Protein 3SUZ (pdb70)

B-factor: mean 81.97, std 32.17, range [20.49, 150.37]

Organism: Rattus norvegicus (NCBI:txid10116)

CATH classification: 2.30.29.30 (+1 more: 2.30.42.10)

InterPro domains:
  IPR001478 PDZ domain [PF00595] (570-652)
  IPR001478 PDZ domain [PF00595] (663-732)
  IPR001478 PDZ domain [PS50106] (569-654)
  IPR001478 PDZ domain [PS50106] (660-736)
  IPR001478 PDZ domain [SM00228] (578-656)
  IPR001478 PDZ domain [SM00228] (670-736)
  IPR006020 PTB/PI domain [PF00640] (373-530)
  IPR006020 PTB/PI domain [PS01179] (369-556)
  IPR006020 PTB/PI domain [SM00462] (368-534)
  IPR011993 PH-like domain superfamily [G3DSA:2.30.29.30] (363-531)
  IPR036034 PDZ superfamily [G3DSA:2.30.42.10] (563-655)
  IPR036034 PDZ superfamily [G3DSA:2.30.42.10] (656-744)
  IPR036034 PDZ superfamily [SSF50156] (544-667)
  IPR036034 PDZ superfamily [SSF50156] (659-741)
  IPR051230 Amyloid-beta A4 Precursor Protein-Binding [PTHR12345] (54-750)

Solvent-accessible surface area: 16212 Å² total; per-residue (Å²): 83,55,142,66,8,110,119,14,46,102,42,81,7,42,38,16,15,40,10,71,29,91,0,58,108,83,24,61,156,104,60,14,117,121,11,0,79,119,5,4,26,131,6,86,160,102,21,119,59,39,112,123,76,63,174,72,72,115,165,62,87,88,108,39,46,43,105,2,26,2,42,0,3,14,127,80,2,50,2,22,40,36,133,89,98,120,66,64,24,67,36,14,9,122,24,20,47,19,33,21,51,66,67,75,2,0,0,7,0,3,34,43,73,14,3,98,60,148,131,77,93,82,18,40,3,25,0,14,0,0,52,10,178,61,2,99,80,0,13,92,20,0,29,88,0,65,33,12,19,12,102,28,72,6,173,68,79,68,57,89,76,140,107,16,53,64,155,91,32,49,66,88,41,77,91,90,9,9,127,36,2,30,88,10,6,124,35,30,92,88,21,42,92,92,12,119,11,78,19,124,150,47,66,21,31,7,31,37,90,22,88,37,112,174,116,56,43,3,4,45,16,33,55,35,59,64,8,4,16,50,130,58,34,135,53,52,114,16,1,12,25,11,2,8,50,3,68,20,2,47,50,67,77,58,90,59,6,67,34,42,32,32,50,13,79,69,83,44,66,4,80,10,5,3,33,18,91,45,118,96,160,202,103,82,125,110,89

Nearest PDB structures (foldseek):
  3suz-assembly1_A  TM=1.003E+00  e=5.962E-57  Rattus norvegicus
  1x11-assembly1_A  TM=8.862E-01  e=1.376E-18  Homo sapiens
  1aqc-assembly2_A  TM=9.049E-01  e=1.197E-17  Homo sapiens
  4dbb-assembly1_A  TM=7.667E-01  e=5.231E-19  Rattus norvegicus
  5njj-assembly3_C  TM=7.575E-01  e=2.959E-08  Homo sapiens

Foldseek 3Di:
DQVAQAVWDWDKWKWLDKDKDFAALDDDLVVVVVVQVVGVVVSVVVLVVVVVVQVPPPDDRDHNIAIWIFIGHLFWTWTARVVVRHTDDIGGLLQFPDWDADQQKIKTKGWQAAAFDDVPRGTMIMMTIIGHPPNVVVRVVSVVSLVSNVVVVCVVVVHDCVVQPSVVVNVVSVVVRSVRSVCSHNVCPQAFDKDKWFDAAQDAAFDFAFQLVPDQRFTFAADGDPTRHCPPPPDDGGWGWADKQRHGRRDDDCCPVVVVSVVCRHPRIIMTTTRDPDDPCVPDGGD

Sequence (287 aa):
GSEDLIDGIIFAANYLGSTQLLSERNPSKNIRMMQAQEAVSRVKRMQKAAKIKKKANSEGDAQTLTEVDLFISTQRIKVLNADTQETMMDHALRTISYIADIGNIVVLMARRRMPRSAGKKQYKMICHVFESEDAQLIAQSIGQAFSVAYQEFLRANGINPEDLSQKEYS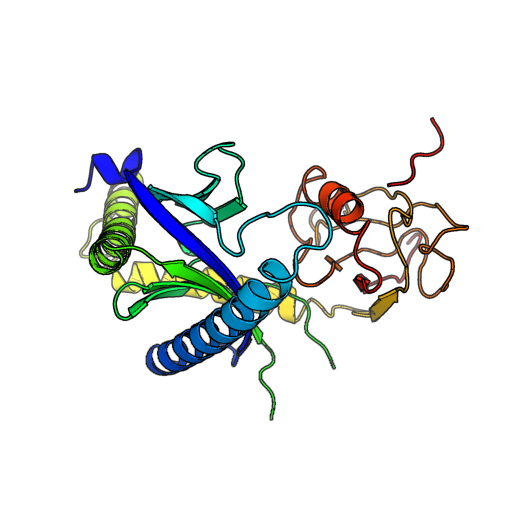DIINTQEMYNDDLIHFSNSENCKELQLEKHKGEILGVVVVESSILPTVILANMMNGGPAARSGKLSIGDQIMSINGTSLVGLPLATCQGIIKGLKNQTQVKLNIVSCPPVTETPLYI

GO terms:
  GO:0016079 synaptic vesicle exocytosis (P, TAS)
  GO:0005515 protein binding (F, IPI)
  GO:0001540 amyloid-beta binding (F, IPI)
  GO:0005829 cytosol (C, TAS)
  GO:0098793 presynapse (C, IDA)

Structure (mmCIF, N/CA/C/O backbone):
data_3SUZ
#
_entry.id   3SUZ
#
_cell.length_a   111.662
_cell.length_b   111.662
_cell.length_c   84.586
_cell.angle_alpha   90.00
_cell.angle_beta   90.00
_cell.angle_gamma   120.00
#
_symmetry.space_group_name_H-M   'P 32 2 1'
#
loop_
_entity.id
_entity.type
_entity.pdbx_description
1 polymer 'Amyloid beta A4 precursor protein-binding family A member 2'
2 water water
#
loop_
_atom_site.group_PDB
_atom_site.id
_atom_site.type_symbol
_atom_site.label_atom_id
_atom_site.label_alt_id
_atom_site.label_comp_id
_atom_site.label_asym_id
_atom_site.label_entity_id
_atom_site.label_seq_id
_atom_site.pdbx_PDB_ins_code
_atom_site.Cartn_x
_atom_site.Cartn_y
_atom_site.Cartn_z
_atom_site.occupancy
_atom_site.B_iso_or_equiv
_atom_site.auth_seq_id
_atom_site.auth_comp_id
_atom_site.auth_asym_id
_atom_site.auth_atom_id
_atom_site.pdbx_PDB_model_num
ATOM 1 N N . GLY A 1 1 ? 49.789 -13.800 42.697 1.00 97.27 363 GLY A N 1
ATOM 2 C CA . GLY A 1 1 ? 49.935 -13.726 41.209 1.00 98.08 363 GLY A CA 1
ATOM 3 C C . GLY A 1 1 ? 50.505 -12.398 40.735 1.00 97.72 363 GLY A C 1
ATOM 4 O O . GLY A 1 1 ? 49.789 -11.561 40.172 1.00 97.60 363 GLY A O 1
ATOM 5 N N . SER A 1 2 ? 51.802 -12.209 40.964 1.00 95.88 364 SER A N 1
ATOM 6 C CA . SER A 1 2 ? 52.489 -10.987 40.574 1.00 93.58 364 SER A CA 1
ATOM 7 C C . SER A 1 2 ? 53.961 -11.125 40.933 1.00 92.38 364 SER A C 1
ATOM 8 O O . SER A 1 2 ? 54.831 -11.121 40.062 1.00 94.05 364 SER A O 1
ATOM 11 N N . GLU A 1 3 ? 54.235 -11.241 42.225 1.00 89.86 365 GLU A N 1
ATOM 12 C CA . GLU A 1 3 ? 55.599 -11.406 42.698 1.00 87.47 365 GLU A CA 1
ATOM 13 C C . GLU A 1 3 ? 56.168 -12.673 42.047 1.00 85.28 365 GLU A C 1
ATOM 14 O O . GLU A 1 3 ? 57.339 -12.726 41.650 1.00 84.71 365 GLU A O 1
ATOM 20 N N . ASP A 1 4 ? 55.308 -13.682 41.921 1.00 81.86 366 ASP A N 1
ATOM 21 C CA . ASP A 1 4 ? 55.670 -14.966 41.331 1.00 78.33 366 ASP A CA 1
ATOM 22 C C . ASP A 1 4 ? 55.956 -14.928 39.831 1.00 74.95 366 ASP A C 1
ATOM 23 O O . ASP A 1 4 ? 56.872 -15.608 39.366 1.00 74.06 366 ASP A O 1
ATOM 28 N N . LEU A 1 5 ? 55.171 -14.158 39.075 1.00 70.84 367 LEU A N 1
ATOM 29 C CA . LEU A 1 5 ? 55.363 -14.067 37.628 1.00 67.05 367 LEU A CA 1
ATOM 30 C C . LEU A 1 5 ? 56.676 -13.420 37.236 1.00 64.85 367 LEU A C 1
ATOM 31 O O . LEU A 1 5 ? 57.058 -13.453 36.072 1.00 64.22 367 LEU A O 1
ATOM 36 N N . ILE A 1 6 ? 57.367 -12.823 38.198 1.00 63.23 368 ILE A N 1
ATOM 37 C CA . ILE A 1 6 ? 58.654 -12.200 37.906 1.00 63.29 368 ILE A CA 1
ATOM 38 C C . ILE A 1 6 ? 59.737 -13.283 37.881 1.00 62.48 368 ILE A C 1
ATOM 39 O O . ILE A 1 6 ? 60.577 -13.313 36.976 1.00 62.43 368 ILE A O 1
ATOM 44 N N . ASP A 1 7 ? 59.713 -14.170 38.873 1.00 61.41 369 ASP A N 1
ATOM 45 C CA . ASP A 1 7 ? 60.671 -15.264 38.933 1.00 60.51 369 ASP A CA 1
ATOM 46 C C . ASP A 1 7 ? 60.219 -16.326 37.940 1.00 58.53 369 ASP A C 1
ATOM 47 O O . ASP A 1 7 ? 61.032 -16.993 37.311 1.00 59.88 369 ASP A O 1
ATOM 52 N N . GLY A 1 8 ? 58.906 -16.480 37.816 1.00 56.78 370 GLY A N 1
ATOM 53 C CA . GLY A 1 8 ? 58.355 -17.455 36.895 1.00 53.43 370 GLY A CA 1
ATOM 54 C C . GLY A 1 8 ? 57.625 -18.607 37.563 1.00 51.14 370 GLY A C 1
ATOM 55 O O . GLY A 1 8 ? 57.789 -18.881 38.754 1.00 51.67 370 GLY A O 1
ATOM 56 N N . ILE A 1 9 ? 56.785 -19.271 36.786 1.00 48.20 371 ILE A N 1
ATOM 57 C CA . ILE A 1 9 ? 56.049 -20.415 37.268 1.00 47.26 371 ILE A CA 1
ATOM 58 C C . ILE A 1 9 ? 56.091 -21.468 36.171 1.00 46.58 371 ILE A C 1
ATOM 59 O O . ILE A 1 9 ? 56.156 -21.151 34.979 1.00 45.93 371 ILE A O 1
ATOM 64 N N . ILE A 1 10 ? 56.060 -22.730 36.574 1.00 46.83 372 ILE A N 1
ATOM 65 C CA . ILE A 1 10 ? 56.142 -23.812 35.616 1.00 46.04 372 ILE A CA 1
ATOM 66 C C . ILE A 1 10 ? 54.923 -24.687 35.657 1.00 45.22 372 ILE A C 1
ATOM 67 O O . ILE A 1 10 ? 54.520 -25.161 36.713 1.00 47.60 372 ILE A O 1
ATOM 72 N N . PHE A 1 11 ? 54.330 -24.880 34.489 1.00 45.97 373 PHE A N 1
ATOM 73 C CA . PHE A 1 11 ? 53.161 -25.733 34.323 1.00 46.42 373 PHE A CA 1
ATOM 74 C C . PHE A 1 11 ? 53.642 -26.901 33.472 1.00 46.25 373 PHE A C 1
ATOM 75 O O . PHE A 1 11 ? 54.478 -26.730 32.577 1.00 45.51 373 PHE A O 1
ATOM 83 N N . ALA A 1 12 ? 53.128 -28.090 33.744 1.00 46.34 374 ALA A N 1
ATOM 84 C CA . ALA A 1 12 ? 53.526 -29.242 32.956 1.00 46.52 374 ALA A CA 1
ATOM 85 C C . ALA A 1 12 ? 52.605 -29.250 31.747 1.00 47.42 374 ALA A C 1
ATOM 86 O O . ALA A 1 12 ? 51.467 -28.771 31.835 1.00 49.04 374 ALA A O 1
ATOM 88 N N . ALA A 1 13 ? 53.090 -29.764 30.620 1.00 45.00 375 ALA A N 1
ATOM 89 C CA . ALA A 1 13 ? 52.261 -29.851 29.420 1.00 46.71 375 ALA A CA 1
ATOM 90 C C . ALA A 1 13 ? 52.937 -30.755 28.403 1.00 48.71 375 ALA A C 1
ATOM 91 O O . ALA A 1 13 ? 54.127 -31.062 28.537 1.00 49.92 375 ALA A O 1
ATOM 93 N N . ASN A 1 14 ? 52.180 -31.174 27.390 1.00 49.10 376 ASN A N 1
ATOM 94 C CA . ASN A 1 14 ? 52.706 -32.025 26.329 1.00 50.01 376 ASN A CA 1
ATOM 95 C C . ASN A 1 14 ? 52.807 -31.249 25.033 1.00 50.27 376 ASN A C 1
ATOM 96 O O . ASN A 1 14 ? 51.801 -30.779 24.503 1.00 53.53 376 ASN A O 1
ATOM 101 N N . TYR A 1 15 ? 54.021 -31.121 24.519 1.00 48.59 377 TYR A N 1
ATOM 102 C CA . TYR A 1 15 ? 54.249 -30.404 23.276 1.00 47.99 377 TYR A CA 1
ATOM 103 C C . TYR A 1 15 ? 53.875 -31.281 22.083 1.00 49.13 377 TYR A C 1
ATOM 104 O O . TYR A 1 15 ? 54.578 -32.239 21.777 1.00 49.53 377 TYR A O 1
ATOM 113 N N . LEU A 1 16 ? 52.775 -30.949 21.407 1.00 49.52 378 LEU A N 1
ATOM 114 C CA . LEU A 1 16 ? 52.321 -31.733 20.260 1.00 49.92 378 LEU A CA 1
ATOM 115 C C . LEU A 1 16 ? 53.018 -31.396 18.954 1.00 51.46 378 LEU A C 1
ATOM 116 O O . LEU A 1 16 ? 53.099 -32.237 18.053 1.00 52.31 378 LEU A O 1
ATOM 121 N N . GLY A 1 17 ? 53.504 -30.165 18.839 1.00 52.36 379 GLY A N 1
ATOM 122 C CA . GLY A 1 17 ? 54.188 -29.765 17.621 1.00 51.48 379 GLY A CA 1
ATOM 123 C C . GLY A 1 17 ? 53.953 -28.315 17.268 1.00 51.98 379 GLY A C 1
ATOM 124 O O . GLY A 1 17 ? 53.196 -27.617 17.936 1.00 52.68 379 GLY A O 1
ATOM 125 N N . SER A 1 18 ? 54.614 -27.864 16.210 1.00 52.32 380 SER A N 1
ATOM 126 C CA . SER A 1 18 ? 54.491 -26.490 15.734 1.00 51.78 380 SER A CA 1
ATOM 127 C C . SER A 1 18 ? 54.228 -26.487 14.241 1.00 51.88 380 SER A C 1
ATOM 128 O O . SER A 1 18 ? 54.476 -27.480 13.558 1.00 53.53 380 SER A O 1
ATOM 131 N N . THR A 1 19 ? 53.728 -25.371 13.733 1.00 51.58 381 THR A N 1
ATOM 132 C CA . THR A 1 19 ? 53.451 -25.269 12.316 1.00 53.47 381 THR A CA 1
ATOM 133 C C . THR A 1 19 ? 53.531 -23.826 11.871 1.00 55.20 381 THR A C 1
ATOM 134 O O . THR A 1 19 ? 53.095 -22.921 12.572 1.00 56.47 381 THR A O 1
ATOM 138 N N . GLN A 1 20 ? 54.113 -23.613 10.704 1.00 56.06 382 GLN A N 1
ATOM 139 C CA . GLN A 1 20 ? 54.209 -22.280 10.164 1.00 55.72 382 GLN A CA 1
ATOM 140 C C . GLN A 1 20 ? 52.898 -22.081 9.424 1.00 56.06 382 GLN A C 1
ATOM 141 O O . GLN A 1 20 ? 52.187 -23.040 9.157 1.00 55.27 382 GLN A O 1
ATOM 147 N N . LEU A 1 21 ? 52.554 -20.838 9.123 1.00 57.58 383 LEU A N 1
ATOM 148 C CA . LEU A 1 21 ? 51.332 -20.560 8.382 1.00 58.45 383 LEU A CA 1
ATOM 149 C C . LEU A 1 21 ? 51.477 -19.222 7.681 1.00 59.39 383 LEU A C 1
ATOM 150 O O . LEU A 1 21 ? 52.249 -18.366 8.115 1.00 60.26 383 LEU A O 1
ATOM 155 N N . LEU A 1 22 ? 50.763 -19.063 6.577 1.00 58.57 384 LEU A N 1
ATOM 156 C CA . LEU A 1 22 ? 50.805 -17.823 5.832 1.00 59.35 384 LEU A CA 1
ATOM 157 C C . LEU A 1 22 ? 49.727 -16.924 6.425 1.00 60.93 384 LEU A C 1
ATOM 158 O O . LEU A 1 22 ? 48.667 -17.407 6.835 1.00 61.90 384 LEU A O 1
ATOM 163 N N . SER A 1 23 ? 49.990 -15.621 6.468 1.00 60.57 385 SER A N 1
ATOM 164 C CA . SER A 1 23 ? 49.032 -14.687 7.042 1.00 58.66 385 SER A CA 1
ATOM 165 C C . SER A 1 23 ? 49.124 -13.276 6.480 1.00 58.83 385 SER A C 1
ATOM 166 O O . SER A 1 23 ? 50.167 -12.844 5.973 1.00 57.30 385 SER A O 1
ATOM 169 N N . GLU A 1 24 ? 48.009 -12.565 6.572 1.00 59.89 386 GLU A N 1
ATOM 170 C CA . GLU A 1 24 ? 47.944 -11.182 6.146 1.00 62.91 386 GLU A CA 1
ATOM 171 C C . GLU A 1 24 ? 48.809 -10.389 7.137 1.00 63.29 386 GLU A C 1
ATOM 172 O O . GLU A 1 24 ? 49.094 -10.870 8.230 1.00 64.14 386 GLU A O 1
ATOM 178 N N . ARG A 1 25 ? 49.225 -9.183 6.760 1.00 63.32 387 ARG A N 1
ATOM 179 C CA . ARG A 1 25 ? 50.099 -8.356 7.597 1.00 61.12 387 ARG A CA 1
ATOM 180 C C . ARG A 1 25 ? 49.706 -8.059 9.039 1.00 61.84 387 ARG A C 1
ATOM 181 O O . ARG A 1 25 ? 50.542 -8.167 9.949 1.00 61.37 387 ARG A O 1
ATOM 189 N N . ASN A 1 26 ? 48.454 -7.677 9.262 1.00 60.58 388 ASN A N 1
ATOM 190 C CA . ASN A 1 26 ? 48.034 -7.324 10.610 1.00 60.15 388 ASN A CA 1
ATOM 191 C C . ASN A 1 26 ? 46.549 -7.610 10.797 1.00 59.61 388 ASN A C 1
ATOM 192 O O . ASN A 1 26 ? 45.759 -6.702 11.012 1.00 60.08 388 ASN A O 1
ATOM 197 N N . PRO A 1 27 ? 46.157 -8.890 10.743 1.00 59.76 389 PRO A N 1
ATOM 198 C CA . PRO A 1 27 ? 44.767 -9.330 10.891 1.00 59.74 389 PRO A CA 1
ATOM 199 C C . PRO A 1 27 ? 44.102 -9.189 12.249 1.00 61.87 389 PRO A C 1
ATOM 200 O O . PRO A 1 27 ? 44.752 -9.014 13.278 1.00 61.97 389 PRO A O 1
ATOM 204 N N . SER A 1 28 ? 42.778 -9.289 12.222 1.00 63.86 390 SER A N 1
ATOM 205 C CA . SER A 1 28 ? 41.942 -9.191 13.403 1.00 64.36 390 SER A CA 1
ATOM 206 C C . SER A 1 28 ? 42.205 -10.349 14.344 1.00 66.80 390 SER A C 1
ATOM 207 O O . SER A 1 28 ? 42.705 -11.395 13.934 1.00 68.40 390 SER A O 1
ATOM 210 N N . LYS A 1 29 ? 41.831 -10.162 15.602 1.00 67.71 391 LYS A N 1
ATOM 211 C CA . LYS A 1 29 ? 42.004 -11.182 16.615 1.00 68.40 391 LYS A CA 1
ATOM 212 C C . LYS A 1 29 ? 41.103 -12.362 16.282 1.00 68.17 391 LYS A C 1
ATOM 213 O O . LYS A 1 29 ? 41.398 -13.500 16.641 1.00 69.60 391 LYS A O 1
ATOM 219 N N . ASN A 1 30 ? 40.008 -12.098 15.583 1.00 67.94 392 ASN A N 1
ATOM 220 C CA . ASN A 1 30 ? 39.099 -13.172 15.211 1.00 67.48 392 ASN A CA 1
ATOM 221 C C . ASN A 1 30 ? 39.755 -14.033 14.131 1.00 66.12 392 ASN A C 1
ATOM 222 O O . ASN A 1 30 ? 39.588 -15.249 14.106 1.00 65.59 392 ASN A O 1
ATOM 227 N N . ILE A 1 31 ? 40.506 -13.396 13.239 1.00 64.50 393 ILE A N 1
ATOM 228 C CA . ILE A 1 31 ? 41.197 -14.128 12.186 1.00 63.45 393 ILE A CA 1
ATOM 229 C C . ILE A 1 31 ? 42.291 -14.966 12.832 1.00 62.35 393 ILE A C 1
ATOM 230 O O . ILE A 1 31 ? 42.533 -16.100 12.423 1.00 62.23 393 ILE A O 1
ATOM 235 N N . ARG A 1 32 ? 42.947 -14.400 13.842 1.00 60.85 394 ARG A N 1
ATOM 236 C CA . ARG A 1 32 ? 43.997 -15.113 14.560 1.00 59.91 394 ARG A CA 1
ATOM 237 C C . ARG A 1 32 ? 43.389 -16.361 15.175 1.00 60.52 394 ARG A C 1
ATOM 238 O O . ARG A 1 32 ? 44.066 -17.359 15.365 1.00 62.22 394 ARG A O 1
ATOM 246 N N . MET A 1 33 ? 42.104 -16.296 15.484 1.00 61.37 395 MET A N 1
ATOM 247 C CA . MET A 1 33 ? 41.414 -17.428 16.071 1.00 64.15 395 MET A CA 1
ATOM 248 C C . MET A 1 33 ? 41.290 -18.554 15.044 1.00 64.41 395 MET A C 1
ATOM 249 O O . MET A 1 33 ? 41.435 -19.730 15.373 1.00 64.81 395 MET A O 1
ATOM 254 N N . MET A 1 34 ? 41.021 -18.184 13.797 1.00 63.48 396 MET A N 1
ATOM 255 C CA . MET A 1 34 ? 40.879 -19.149 12.716 1.00 63.26 396 MET A CA 1
ATOM 256 C C . MET A 1 34 ? 42.209 -19.849 12.504 1.00 60.89 396 MET A C 1
ATOM 257 O O . MET A 1 34 ? 42.292 -21.078 12.438 1.00 58.98 396 MET A O 1
ATOM 262 N N . GLN A 1 35 ? 43.247 -19.031 12.378 1.00 58.58 397 GLN A N 1
ATOM 263 C CA . GLN A 1 35 ? 44.604 -19.496 12.168 1.00 56.07 397 GLN A CA 1
ATOM 264 C C . GLN A 1 35 ? 45.012 -20.530 13.218 1.00 56.70 397 GLN A C 1
ATOM 265 O O . GLN A 1 35 ? 45.602 -21.559 12.890 1.00 58.51 397 GLN A O 1
ATOM 271 N N . ALA A 1 36 ? 44.700 -20.256 14.480 1.00 53.68 398 ALA A N 1
ATOM 272 C CA . ALA A 1 36 ? 45.044 -21.167 15.554 1.00 51.28 398 ALA A CA 1
ATOM 273 C C . ALA A 1 36 ? 44.320 -22.511 15.418 1.00 51.73 398 ALA A C 1
ATOM 274 O O . ALA A 1 36 ? 44.914 -23.567 15.602 1.00 51.72 398 ALA A O 1
ATOM 276 N N . GLN A 1 37 ? 43.037 -22.488 15.089 1.00 52.99 399 GLN A N 1
ATOM 277 C CA . GLN A 1 37 ? 42.316 -23.746 14.956 1.00 53.97 399 GLN A CA 1
ATOM 278 C C . GLN A 1 37 ? 42.770 -24.554 13.741 1.00 54.10 399 GLN A C 1
ATOM 279 O O . GLN A 1 37 ? 42.669 -25.781 13.733 1.00 54.60 399 GLN A O 1
ATOM 285 N N . GLU A 1 38 ? 43.265 -23.879 12.709 1.00 52.65 400 GLU A N 1
ATOM 286 C CA . GLU A 1 38 ? 43.730 -24.603 11.540 1.00 52.27 400 GLU A CA 1
ATOM 287 C C . GLU A 1 38 ? 45.075 -25.210 11.900 1.00 50.26 400 GLU A C 1
ATOM 288 O O . GLU A 1 38 ? 45.386 -26.334 11.504 1.00 50.47 400 GLU A O 1
ATOM 294 N N . ALA A 1 39 ? 45.857 -24.465 12.678 1.00 47.08 401 ALA A N 1
ATOM 295 C CA . ALA A 1 39 ? 47.167 -24.918 13.122 1.00 43.21 401 ALA A CA 1
ATOM 296 C C . ALA A 1 39 ? 47.001 -26.170 13.965 1.00 43.24 401 ALA A C 1
ATOM 297 O O . ALA A 1 39 ? 47.660 -27.172 13.722 1.00 44.88 401 ALA A O 1
ATOM 299 N N . VAL A 1 40 ? 46.107 -26.119 14.946 1.00 41.59 402 VAL A N 1
ATOM 300 C CA . VAL A 1 40 ? 45.857 -27.272 15.804 1.00 40.53 402 VAL A CA 1
ATOM 301 C C . VAL A 1 40 ? 45.338 -28.499 15.030 1.00 41.50 402 VAL A C 1
ATOM 302 O O . VAL A 1 40 ? 45.686 -29.633 15.351 1.00 40.61 402 VAL A O 1
ATOM 306 N N . SER A 1 41 ? 44.526 -28.286 14.004 1.00 41.74 403 SER A N 1
ATOM 307 C CA . SER A 1 41 ? 44.046 -29.417 13.220 1.00 42.25 403 SER A CA 1
ATOM 308 C C . SER A 1 41 ? 45.205 -30.088 12.508 1.00 41.51 403 SER A C 1
ATOM 309 O O . SER A 1 41 ? 45.339 -31.304 12.545 1.00 43.11 403 SER A O 1
ATOM 312 N N . ARG A 1 42 ? 46.049 -29.294 11.862 1.00 40.70 404 ARG A N 1
ATOM 313 C CA . ARG A 1 42 ? 47.174 -29.854 11.127 1.00 40.95 404 ARG A CA 1
ATOM 314 C C . ARG A 1 42 ? 48.082 -30.685 12.027 1.00 41.80 404 ARG A C 1
ATOM 315 O O . ARG A 1 42 ? 48.467 -31.794 11.675 1.00 41.53 404 ARG A O 1
ATOM 323 N N . VAL A 1 43 ? 48.415 -30.145 13.195 1.00 42.32 405 VAL A N 1
ATOM 324 C CA . VAL A 1 43 ? 49.278 -30.838 14.135 1.00 42.08 405 VAL A CA 1
ATOM 325 C C . VAL A 1 43 ? 48.621 -32.108 14.676 1.00 42.27 405 VAL A C 1
ATOM 326 O O . VAL A 1 43 ? 49.254 -33.148 14.728 1.00 43.72 405 VAL A O 1
ATOM 330 N N . LYS A 1 44 ? 47.355 -32.037 15.069 1.00 42.91 406 LYS A N 1
ATOM 331 C CA . LYS A 1 44 ? 46.671 -33.223 15.576 1.00 42.99 406 LYS A CA 1
ATOM 332 C C . LYS A 1 44 ? 46.541 -34.310 14.515 1.00 44.67 406 LYS A C 1
ATOM 333 O O . LYS A 1 44 ? 46.633 -35.502 14.816 1.00 45.32 406 LYS A O 1
ATOM 339 N N . ARG A 1 45 ? 46.318 -33.904 13.271 1.00 44.56 407 ARG A N 1
ATOM 340 C CA . ARG A 1 45 ? 46.188 -34.867 12.195 1.00 44.67 407 ARG A CA 1
ATOM 341 C C . ARG A 1 45 ? 47.563 -35.434 11.880 1.00 45.86 407 ARG A C 1
ATOM 342 O O . ARG A 1 45 ? 47.683 -36.534 11.340 1.0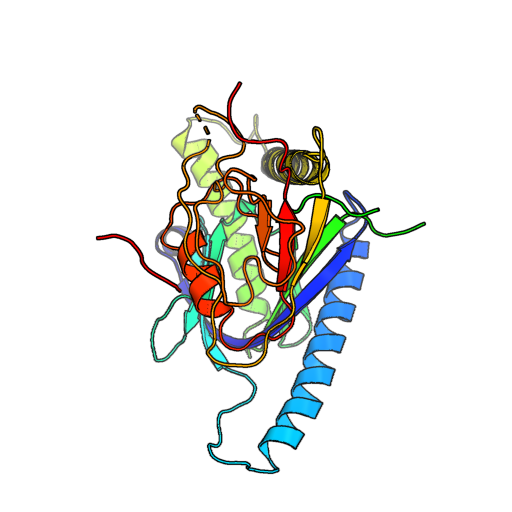0 47.34 407 ARG A O 1
ATOM 350 N N . MET A 1 46 ? 48.614 -34.695 12.217 1.00 45.99 408 MET A N 1
ATOM 351 C CA . MET A 1 46 ? 49.952 -35.202 11.946 1.00 47.03 408 MET A CA 1
ATOM 352 C C . MET A 1 46 ? 50.378 -36.156 13.049 1.00 47.30 408 MET A C 1
ATOM 353 O O . MET A 1 46 ? 50.992 -37.185 12.779 1.00 46.56 408 MET A O 1
ATOM 358 N N . GLN A 1 47 ? 50.039 -35.811 14.289 1.00 47.64 409 GLN A N 1
ATOM 359 C CA . GLN A 1 47 ? 50.346 -36.654 15.432 1.00 48.34 409 GLN A CA 1
ATOM 360 C C . GLN A 1 47 ? 49.692 -38.008 15.195 1.00 50.06 409 GLN A C 1
ATOM 361 O O . GLN A 1 47 ? 50.293 -39.046 15.478 1.00 49.30 409 GLN A O 1
ATOM 367 N N . LYS A 1 48 ? 48.460 -37.991 14.672 1.00 51.11 410 LYS A N 1
ATOM 368 C CA . LYS A 1 48 ? 47.724 -39.227 14.391 1.00 52.17 410 LYS A CA 1
ATOM 369 C C . LYS A 1 48 ? 48.476 -40.130 13.417 1.00 53.88 410 LYS A C 1
ATOM 370 O O . LYS A 1 48 ? 48.480 -41.354 13.568 1.00 55.82 410 LYS A O 1
ATOM 376 N N . ALA A 1 49 ? 49.121 -39.538 12.422 1.00 53.59 411 ALA A N 1
ATOM 377 C CA . ALA A 1 49 ? 49.883 -40.342 11.487 1.00 54.16 411 ALA A CA 1
ATOM 378 C C . ALA A 1 49 ? 51.131 -40.800 12.219 1.00 54.42 411 ALA A C 1
ATOM 379 O O . ALA A 1 49 ? 51.517 -41.955 12.119 1.00 57.24 411 ALA A O 1
ATOM 381 N N . ALA A 1 50 ? 51.751 -39.896 12.970 1.00 53.34 412 ALA A N 1
ATOM 382 C CA . ALA A 1 50 ? 52.965 -40.223 13.705 1.00 53.59 412 ALA A CA 1
ATOM 383 C C . ALA A 1 50 ? 52.770 -41.400 14.669 1.00 54.65 412 ALA A C 1
ATOM 384 O O . ALA A 1 50 ? 53.649 -42.249 14.816 1.00 52.70 412 ALA A O 1
ATOM 386 N N . LYS A 1 51 ? 51.623 -41.452 15.329 1.00 57.76 413 LYS A N 1
ATOM 387 C CA . LYS A 1 51 ? 51.356 -42.548 16.250 1.00 63.28 413 LYS A CA 1
ATOM 388 C C . LYS A 1 51 ? 51.426 -43.846 15.452 1.00 65.34 413 LYS A C 1
ATOM 389 O O . LYS A 1 51 ? 52.051 -44.817 15.882 1.00 66.66 413 LYS A O 1
ATOM 395 N N . ILE A 1 52 ? 50.806 -43.848 14.274 1.00 66.00 414 ILE A N 1
ATOM 396 C CA . ILE A 1 52 ? 50.815 -45.017 13.405 1.00 66.04 414 ILE A CA 1
ATOM 397 C C . ILE A 1 52 ? 52.244 -45.388 13.006 1.00 67.16 414 ILE A C 1
ATOM 398 O O . ILE A 1 52 ? 52.668 -46.521 13.199 1.00 68.07 414 ILE A O 1
ATOM 403 N N . LYS A 1 53 ? 52.990 -44.440 12.450 1.00 69.05 415 LYS A N 1
ATOM 404 C CA . LYS A 1 53 ? 54.364 -44.722 12.054 1.00 72.14 415 LYS A CA 1
ATOM 405 C C . LYS A 1 53 ? 55.125 -45.286 13.245 1.00 75.13 415 LYS A C 1
ATOM 406 O O . LYS A 1 53 ? 56.002 -46.130 13.080 1.00 75.28 415 LYS A O 1
ATOM 408 N N . LYS A 1 54 ? 54.777 -44.814 14.443 1.00 78.64 416 LYS A N 1
ATOM 409 C CA . LYS A 1 54 ? 55.416 -45.257 15.681 1.00 79.96 416 LYS A CA 1
ATOM 410 C C . LYS A 1 54 ? 55.025 -46.689 16.028 1.00 82.42 416 LYS A C 1
ATOM 411 O O . LYS A 1 54 ? 55.883 -47.507 16.362 1.00 81.95 416 LYS A O 1
ATOM 417 N N . LYS A 1 55 ? 53.732 -46.994 15.956 1.00 86.03 417 LYS A N 1
ATOM 418 C CA . LYS A 1 55 ? 53.275 -48.342 16.269 1.00 90.78 417 LYS A CA 1
ATOM 419 C C . LYS A 1 55 ? 54.120 -49.304 15.453 1.00 94.38 417 LYS A C 1
ATOM 420 O O . LYS A 1 55 ? 54.716 -50.226 16.002 1.00 94.90 417 LYS A O 1
ATOM 426 N N . ALA A 1 56 ? 54.169 -49.102 14.141 1.00 99.39 418 ALA A N 1
ATOM 427 C CA . ALA A 1 56 ? 55.029 -49.934 13.315 1.00 103.95 418 ALA A CA 1
ATOM 428 C C . ALA A 1 56 ? 56.360 -49.528 13.928 1.00 107.59 418 ALA A C 1
ATOM 429 O O . ALA A 1 56 ? 56.710 -48.347 13.907 1.00 108.80 418 ALA A O 1
ATOM 431 N N . ASN A 1 57 ? 57.095 -50.471 14.504 1.00 111.07 419 ASN A N 1
ATOM 432 C CA . ASN A 1 57 ? 58.349 -50.099 15.146 1.00 113.94 419 ASN A CA 1
ATOM 433 C C . ASN A 1 57 ? 59.622 -50.411 14.387 1.00 115.55 419 ASN A C 1
ATOM 434 O O . ASN A 1 57 ? 60.153 -51.522 14.469 1.00 115.28 419 ASN A O 1
ATOM 439 N N . SER A 1 58 ? 60.115 -49.414 13.659 1.00 117.02 420 SER A N 1
ATOM 440 C CA . SER A 1 58 ? 61.347 -49.572 12.903 1.00 118.93 420 SER A CA 1
ATOM 441 C C . SER A 1 58 ? 62.405 -50.098 13.875 1.00 119.73 420 SER A C 1
ATOM 442 O O . SER A 1 58 ? 62.671 -51.302 13.940 1.00 119.81 420 SER A O 1
ATOM 445 N N . GLU A 1 59 ? 62.988 -49.188 14.647 1.00 119.97 421 GLU A N 1
ATOM 446 C CA . GLU A 1 59 ? 64.008 -49.547 15.621 1.00 119.29 421 GLU A CA 1
ATOM 447 C C . GLU A 1 59 ? 63.527 -49.128 17.004 1.00 118.21 421 GLU A C 1
ATOM 448 O O . GLU A 1 59 ? 62.857 -49.897 17.694 1.00 118.54 421 GLU A O 1
ATOM 454 N N . GLY A 1 60 ? 63.860 -47.900 17.395 1.00 116.99 422 GLY A N 1
ATOM 455 C CA . GLY A 1 60 ? 63.448 -47.390 18.690 1.00 114.55 422 GLY A CA 1
ATOM 456 C C . GLY A 1 60 ? 61.944 -47.216 18.785 1.00 112.96 422 GLY A C 1
ATOM 457 O O . GLY A 1 60 ? 61.215 -47.528 17.838 1.00 112.89 422 GLY A O 1
ATOM 458 N N . ASP A 1 61 ? 61.478 -46.719 19.928 1.00 111.16 423 ASP A N 1
ATOM 459 C CA . ASP A 1 61 ? 60.050 -46.501 20.151 1.00 108.46 423 ASP A CA 1
ATOM 460 C C . ASP A 1 61 ? 59.814 -45.145 20.817 1.00 106.59 423 ASP A C 1
ATOM 461 O O . ASP A 1 61 ? 59.165 -45.058 21.861 1.00 106.33 423 ASP A O 1
ATOM 466 N N . ALA A 1 62 ? 60.347 -44.090 20.202 1.00 104.29 424 ALA A N 1
ATOM 467 C CA . ALA A 1 62 ? 60.208 -42.731 20.719 1.00 101.38 424 ALA A CA 1
ATOM 468 C C . ALA A 1 62 ? 58.792 -42.217 20.524 1.00 99.08 424 ALA A C 1
ATOM 469 O O . ALA A 1 62 ? 58.219 -42.353 19.444 1.00 98.88 424 ALA A O 1
ATOM 471 N N . GLN A 1 63 ? 58.228 -41.625 21.570 1.00 96.64 425 GLN A N 1
ATOM 472 C CA . GLN A 1 63 ? 56.876 -41.096 21.484 1.00 94.70 425 GLN A CA 1
ATOM 473 C C . GLN A 1 63 ? 56.761 -39.974 20.453 1.00 91.74 425 GLN A C 1
ATOM 474 O O . GLN A 1 63 ? 57.765 -39.426 19.995 1.00 90.90 425 GLN A O 1
ATOM 480 N N . THR A 1 64 ? 55.524 -39.643 20.098 1.00 88.54 426 THR A N 1
ATOM 481 C CA . THR A 1 64 ? 55.239 -38.618 19.100 1.00 84.80 426 THR A CA 1
ATOM 482 C C . THR A 1 64 ? 55.167 -37.196 19.670 1.00 81.99 426 THR A C 1
ATOM 483 O O . THR A 1 64 ? 55.334 -36.210 18.948 1.00 82.01 426 THR A O 1
ATOM 487 N N . LEU A 1 65 ? 54.914 -37.097 20.967 1.00 78.05 427 LEU A N 1
ATOM 488 C CA . LEU A 1 65 ? 54.837 -35.807 21.630 1.00 74.79 427 LEU A CA 1
ATOM 489 C C . LEU A 1 65 ? 55.846 -35.824 22.765 1.00 72.45 427 LEU A C 1
ATOM 490 O O . LEU A 1 65 ? 56.453 -36.856 23.042 1.00 72.75 427 LEU A O 1
ATOM 495 N N . THR A 1 66 ? 56.024 -34.696 23.437 1.00 68.75 428 THR A N 1
ATOM 496 C CA . THR A 1 66 ? 56.990 -34.658 24.518 1.00 65.30 428 THR A CA 1
ATOM 497 C C . THR A 1 66 ? 56.573 -33.824 25.720 1.00 63.08 428 THR A C 1
ATOM 498 O O . THR A 1 66 ? 56.098 -32.699 25.571 1.00 62.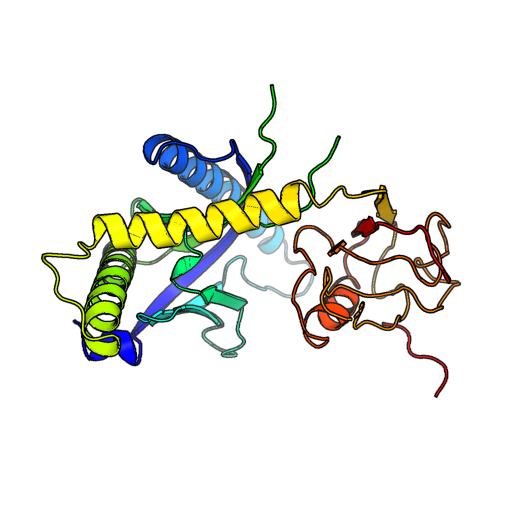60 428 THR A O 1
ATOM 502 N N . GLU A 1 67 ? 56.746 -34.390 26.914 1.00 61.65 429 GLU A N 1
ATOM 503 C CA . GLU A 1 67 ? 56.423 -33.690 28.155 1.00 59.43 429 GLU A CA 1
ATOM 504 C C . GLU A 1 67 ? 57.400 -32.533 28.345 1.00 55.93 429 GLU A C 1
ATOM 505 O O . GLU A 1 67 ? 58.621 -32.696 28.226 1.00 53.06 429 GLU A O 1
ATOM 511 N N . VAL A 1 68 ? 56.858 -31.362 28.649 1.00 51.51 430 VAL A N 1
ATOM 512 C CA . VAL A 1 68 ? 57.697 -30.196 28.800 1.00 48.65 430 VAL A CA 1
ATOM 513 C C . VAL A 1 68 ? 57.350 -29.327 29.984 1.00 48.05 430 VAL A C 1
ATOM 514 O O . VAL A 1 68 ? 56.288 -29.461 30.574 1.00 49.98 430 VAL A O 1
ATOM 518 N N . ASP A 1 69 ? 58.284 -28.447 30.323 1.00 47.84 431 ASP A N 1
ATOM 519 C CA . ASP A 1 69 ? 58.100 -27.469 31.378 1.00 47.49 431 ASP A CA 1
ATOM 520 C C . ASP A 1 69 ? 57.704 -26.211 30.625 1.00 48.26 431 ASP A C 1
ATOM 521 O O . ASP A 1 69 ? 58.431 -25.758 29.730 1.00 47.64 431 ASP A O 1
ATOM 526 N N . LEU A 1 70 ? 56.553 -25.652 30.969 1.00 46.92 432 LEU A N 1
ATOM 527 C CA . LEU A 1 70 ? 56.112 -24.422 30.334 1.00 45.46 432 LEU A CA 1
ATOM 528 C C . LEU A 1 70 ? 56.418 -23.326 31.354 1.00 44.83 432 LEU A C 1
ATOM 529 O O . LEU A 1 70 ? 55.671 -23.162 32.322 1.00 45.75 432 LEU A O 1
ATOM 534 N N . PHE A 1 71 ? 57.536 -22.622 31.161 1.00 42.04 433 PHE A N 1
ATOM 535 C CA . PHE A 1 71 ? 57.951 -21.530 32.049 1.00 43.16 433 PHE A CA 1
ATOM 536 C C . PHE A 1 71 ? 57.238 -20.265 31.590 1.00 44.23 433 PHE A C 1
ATOM 537 O O . PHE A 1 71 ? 57.144 -19.990 30.392 1.00 43.95 433 PHE A O 1
ATOM 545 N N . ILE A 1 72 ? 56.743 -19.493 32.545 1.00 45.16 434 ILE A N 1
ATOM 546 C CA . ILE A 1 72 ? 56.021 -18.267 32.235 1.00 46.48 434 ILE A CA 1
ATOM 547 C C . ILE A 1 72 ? 56.499 -17.173 33.166 1.00 47.00 434 ILE A C 1
ATOM 548 O O . ILE A 1 72 ? 56.528 -17.367 34.375 1.00 50.82 434 ILE A O 1
ATOM 553 N N . SER A 1 73 ? 56.885 -16.032 32.614 1.00 46.62 435 SER A N 1
ATOM 554 C CA . SER A 1 73 ? 57.327 -14.920 33.445 1.00 48.16 435 SER A CA 1
ATOM 555 C C . SER A 1 73 ? 56.993 -13.646 32.710 1.00 50.20 435 SER A C 1
ATOM 556 O O . SER A 1 73 ? 56.654 -13.682 31.529 1.00 53.18 435 SER A O 1
ATOM 559 N N . THR A 1 74 ? 57.081 -12.521 33.409 1.00 51.79 436 THR A N 1
ATOM 560 C CA . THR A 1 74 ? 56.793 -11.225 32.808 1.00 52.40 436 THR A CA 1
ATOM 561 C C . THR A 1 74 ? 57.792 -10.941 31.703 1.00 54.13 436 THR A C 1
ATOM 562 O O . THR A 1 74 ? 57.566 -10.067 30.866 1.00 55.80 436 THR A O 1
ATOM 566 N N . GLN A 1 75 ? 58.894 -11.683 31.702 1.00 55.34 437 GLN A N 1
ATOM 567 C CA . GLN A 1 75 ? 59.939 -11.482 30.713 1.00 58.39 437 GLN A CA 1
ATOM 568 C C . GLN A 1 75 ? 59.869 -12.409 29.494 1.00 58.00 437 GLN A C 1
ATOM 569 O O . GLN A 1 75 ? 60.156 -11.990 28.372 1.00 58.61 437 GLN A O 1
ATOM 575 N N . ARG A 1 76 ? 59.475 -13.659 29.693 1.00 57.51 438 ARG A N 1
ATOM 576 C CA . ARG A 1 76 ? 59.433 -14.584 28.567 1.00 55.62 438 ARG A CA 1
ATOM 577 C C . ARG A 1 76 ? 58.594 -15.810 28.829 1.00 53.89 438 ARG A C 1
ATOM 578 O O . ARG A 1 76 ? 58.034 -15.976 29.908 1.00 54.02 438 ARG A O 1
ATOM 586 N N . ILE A 1 77 ? 58.502 -16.652 27.806 1.00 53.02 439 ILE A N 1
ATOM 587 C CA . ILE A 1 77 ? 57.807 -17.932 27.894 1.00 53.03 439 ILE A CA 1
ATOM 588 C C . ILE A 1 77 ? 58.789 -18.965 27.359 1.00 51.81 439 ILE A C 1
ATOM 589 O O . ILE A 1 77 ? 59.147 -18.931 26.180 1.00 51.15 439 ILE A O 1
ATOM 594 N N . LYS A 1 78 ? 59.247 -19.856 28.235 1.00 50.04 440 LYS A N 1
ATOM 595 C CA . LYS A 1 78 ? 60.198 -20.878 27.835 1.00 50.33 440 LYS A CA 1
ATOM 596 C C . LYS A 1 78 ? 59.631 -22.258 27.938 1.00 49.69 440 LYS A C 1
ATOM 597 O O . LYS A 1 78 ? 59.023 -22.613 28.949 1.00 49.89 440 LYS A O 1
ATOM 603 N N . VAL A 1 79 ? 59.850 -23.041 26.889 1.00 48.11 441 VAL A N 1
ATOM 604 C CA . VAL A 1 79 ? 59.424 -24.430 26.870 1.00 47.21 441 VAL A CA 1
ATOM 605 C C . VAL A 1 79 ? 60.703 -25.251 27.025 1.00 47.06 441 VAL A C 1
ATOM 606 O O . VAL A 1 79 ? 61.614 -25.135 26.213 1.00 46.07 441 VAL A O 1
ATOM 610 N N . LEU A 1 80 ? 60.790 -26.049 28.082 1.00 48.28 442 LEU A N 1
ATOM 611 C CA . LEU A 1 80 ? 61.963 -26.885 28.281 1.00 49.26 442 LEU A CA 1
ATOM 612 C C . LEU A 1 80 ? 61.553 -28.346 28.281 1.00 49.93 442 LEU A C 1
ATOM 613 O O . LEU A 1 80 ? 60.426 -28.688 28.635 1.00 48.52 442 LEU A O 1
ATOM 618 N N . ASN A 1 81 ? 62.477 -29.201 27.859 1.00 51.14 443 ASN A N 1
ATOM 619 C CA . ASN A 1 81 ? 62.246 -30.632 27.850 1.00 51.23 443 ASN A CA 1
ATOM 620 C C . ASN A 1 81 ? 62.160 -31.014 29.322 1.00 52.07 443 ASN A C 1
ATOM 621 O O . ASN A 1 81 ? 63.109 -30.813 30.071 1.00 52.86 443 ASN A O 1
ATOM 626 N N . ALA A 1 82 ? 61.030 -31.553 29.749 1.00 54.63 444 ALA A N 1
ATOM 627 C CA . ALA A 1 82 ? 60.880 -31.904 31.153 1.00 57.71 444 ALA A CA 1
ATOM 628 C C . ALA A 1 82 ? 62.070 -32.680 31.710 1.00 60.88 444 ALA A C 1
ATOM 629 O O . ALA A 1 82 ? 62.635 -32.290 32.734 1.00 63.48 444 ALA A O 1
ATOM 631 N N . ASP A 1 83 ? 62.470 -33.755 31.036 1.00 62.03 445 ASP A N 1
ATOM 632 C CA . ASP A 1 83 ? 63.580 -34.571 31.520 1.00 63.82 445 ASP A CA 1
ATOM 633 C C . ASP A 1 83 ? 65.004 -34.062 31.287 1.00 61.98 445 ASP A C 1
ATOM 634 O O . ASP A 1 83 ? 65.821 -34.091 32.206 1.00 63.17 445 ASP A O 1
ATOM 639 N N . THR A 1 84 ? 65.316 -33.590 30.087 1.00 59.62 446 THR A N 1
ATOM 640 C CA . THR A 1 84 ? 66.667 -33.106 29.812 1.00 58.79 446 THR A CA 1
ATOM 641 C C . THR A 1 84 ? 66.869 -31.629 30.152 1.00 59.17 446 THR A C 1
ATOM 642 O O . THR A 1 84 ? 68.003 -31.146 30.190 1.00 59.25 446 THR A O 1
ATOM 646 N N . GLN A 1 85 ? 65.770 -30.916 30.386 1.00 56.88 447 GLN A N 1
ATOM 647 C CA . GLN A 1 85 ? 65.817 -29.493 30.698 1.00 54.52 447 GLN A CA 1
ATOM 648 C C . GLN A 1 85 ? 66.427 -28.708 29.566 1.00 55.63 447 GLN A C 1
ATOM 649 O O . GLN A 1 85 ? 66.818 -27.555 29.736 1.00 55.37 447 GLN A O 1
ATOM 655 N N . GLU A 1 86 ? 66.523 -29.329 28.402 1.00 58.54 448 GLU A N 1
ATOM 656 C CA . GLU A 1 86 ? 67.086 -28.627 27.261 1.00 61.89 448 GLU A CA 1
ATOM 657 C C . GLU A 1 86 ? 66.024 -27.647 26.762 1.00 60.44 448 GLU A C 1
ATOM 658 O O . GLU A 1 86 ? 64.834 -27.972 26.724 1.00 59.21 448 GLU A O 1
ATOM 664 N N . THR A 1 87 ? 66.446 -26.445 26.395 1.00 58.45 449 THR A N 1
ATOM 665 C CA . THR A 1 87 ? 65.506 -25.450 25.907 1.00 56.64 449 THR A CA 1
ATOM 666 C C . THR A 1 87 ? 65.036 -25.783 24.502 1.00 57.25 449 THR A C 1
ATOM 667 O O . THR A 1 87 ? 65.835 -26.075 23.615 1.00 58.66 449 THR A O 1
ATOM 671 N N . MET A 1 88 ? 63.728 -25.727 24.307 1.00 56.15 450 MET A N 1
ATOM 672 C CA . MET A 1 88 ? 63.143 -26.024 23.023 1.00 55.71 450 MET A CA 1
ATOM 673 C C . MET A 1 88 ? 62.664 -24.741 22.368 1.00 57.55 450 MET A C 1
ATOM 674 O O . MET A 1 88 ? 62.710 -24.606 21.148 1.00 58.70 450 MET A O 1
ATOM 679 N N . MET A 1 89 ? 62.203 -23.799 23.186 1.00 59.49 451 MET A N 1
ATOM 680 C CA . MET A 1 89 ? 61.715 -22.515 22.691 1.00 60.36 451 MET A CA 1
ATOM 681 C C . MET A 1 89 ? 61.834 -21.463 23.762 1.00 59.31 451 MET A C 1
ATOM 682 O O . MET A 1 89 ? 61.567 -21.732 24.934 1.00 59.37 451 MET A O 1
ATOM 687 N N . ASP A 1 90 ? 62.238 -20.268 23.352 1.00 57.92 452 ASP A N 1
ATOM 688 C CA . ASP A 1 90 ? 62.370 -19.148 24.268 1.00 57.83 452 ASP A CA 1
ATOM 689 C C . ASP A 1 90 ? 61.785 -17.919 23.580 1.00 57.03 452 ASP A C 1
ATOM 690 O O . ASP A 1 90 ? 62.440 -17.314 22.729 1.00 57.22 452 ASP A O 1
ATOM 695 N N . HIS A 1 91 ? 60.555 -17.555 23.937 1.00 55.21 453 HIS A N 1
ATOM 696 C CA . HIS A 1 91 ? 59.906 -16.397 23.329 1.00 54.00 453 HIS A CA 1
ATOM 697 C C . HIS A 1 91 ? 59.826 -15.180 24.238 1.00 53.16 453 HIS A C 1
ATOM 698 O O . HIS A 1 91 ? 59.288 -15.256 25.341 1.00 52.38 453 HIS A O 1
ATOM 705 N N . ALA A 1 92 ? 60.364 -14.055 23.782 1.00 53.58 454 ALA A N 1
ATOM 706 C CA . ALA A 1 92 ? 60.291 -12.835 24.580 1.00 54.48 454 ALA A CA 1
ATOM 707 C C . ALA A 1 92 ? 58.791 -12.594 24.740 1.00 55.15 454 ALA A C 1
ATOM 708 O O . ALA A 1 92 ? 58.041 -12.629 23.757 1.00 54.64 454 ALA A O 1
ATOM 710 N N . LEU A 1 93 ? 58.352 -12.361 25.971 1.00 53.93 455 LEU A N 1
ATOM 711 C CA . LEU A 1 93 ? 56.937 -12.163 26.225 1.00 53.52 455 LEU A CA 1
ATOM 712 C C . LEU A 1 93 ? 56.279 -11.238 25.218 1.00 54.39 455 LEU A C 1
ATOM 713 O O . LEU A 1 93 ? 55.111 -11.396 24.905 1.00 57.18 455 LEU A O 1
ATOM 718 N N . ARG A 1 94 ? 57.037 -10.288 24.689 1.00 55.64 456 ARG A N 1
ATOM 719 C CA . ARG A 1 94 ? 56.512 -9.330 23.719 1.00 56.69 456 ARG A CA 1
ATOM 720 C C . ARG A 1 94 ? 56.330 -9.890 22.299 1.00 57.66 456 ARG A C 1
ATOM 721 O O . ARG A 1 94 ? 55.697 -9.240 21.458 1.00 57.90 456 ARG A O 1
ATOM 729 N N . THR A 1 95 ? 56.888 -11.073 22.020 1.00 57.62 457 THR A N 1
ATOM 730 C CA . THR A 1 95 ? 56.782 -11.668 20.675 1.00 55.18 457 THR A CA 1
ATOM 731 C C . THR A 1 95 ? 55.530 -12.512 20.470 1.00 53.90 457 THR A C 1
ATOM 732 O O . THR A 1 95 ? 55.177 -12.856 19.344 1.00 53.66 457 THR A O 1
ATOM 736 N N . ILE A 1 96 ? 54.850 -12.843 21.554 1.00 53.61 458 ILE A N 1
ATOM 737 C CA . ILE A 1 96 ? 53.642 -13.635 21.437 1.00 53.81 458 ILE A CA 1
ATOM 738 C C . ILE A 1 96 ? 52.534 -12.742 20.908 1.00 53.85 458 ILE A C 1
ATOM 739 O O . ILE A 1 96 ? 52.182 -11.747 21.529 1.00 54.34 458 ILE A O 1
ATOM 744 N N . SER A 1 97 ? 51.984 -13.092 19.757 1.00 53.30 459 SER A N 1
ATOM 745 C CA . SER A 1 97 ? 50.922 -12.295 19.180 1.00 53.48 459 SER A CA 1
ATOM 746 C C . SER A 1 97 ? 49.538 -12.804 19.544 1.00 54.35 459 SER A C 1
ATOM 747 O O . SER A 1 97 ? 48.580 -12.038 19.569 1.00 55.30 459 SER A O 1
ATOM 750 N N . TYR A 1 98 ? 49.425 -14.090 19.848 1.00 55.46 460 TYR A N 1
ATOM 751 C CA . TYR A 1 98 ? 48.125 -14.652 20.183 1.00 54.79 460 TYR A CA 1
ATOM 752 C C . TYR A 1 98 ? 48.276 -15.925 21.004 1.00 56.00 460 TYR A C 1
ATOM 753 O O . TYR A 1 98 ? 49.001 -16.840 20.617 1.00 56.45 460 TYR A O 1
ATOM 762 N N . ILE A 1 99 ? 47.587 -15.978 22.137 1.00 56.70 461 ILE A N 1
ATOM 763 C CA . ILE A 1 99 ? 47.630 -17.140 23.017 1.00 56.25 461 ILE A CA 1
ATOM 764 C C . ILE A 1 99 ? 46.180 -17.511 23.296 1.00 57.62 461 ILE A C 1
ATOM 765 O O . ILE A 1 99 ? 45.315 -16.642 23.313 1.00 59.54 461 ILE A O 1
ATOM 770 N N . ALA A 1 100 ? 45.901 -18.793 23.495 1.00 57.80 462 ALA A N 1
ATOM 771 C CA . ALA A 1 100 ? 44.531 -19.210 23.766 1.00 58.05 462 ALA A CA 1
ATOM 772 C C . ALA A 1 100 ? 44.416 -20.685 24.112 1.00 60.15 462 ALA A C 1
ATOM 773 O O . ALA A 1 100 ? 45.259 -21.504 23.724 1.00 61.06 462 ALA A O 1
ATOM 775 N N . ASP A 1 101 ? 43.371 -21.014 24.861 1.00 60.60 463 ASP A N 1
ATOM 776 C CA . ASP A 1 101 ? 43.117 -22.389 25.235 1.00 60.62 463 ASP A CA 1
ATOM 777 C C . ASP A 1 101 ? 41.889 -22.786 24.444 1.00 59.77 463 ASP A C 1
ATOM 778 O O . ASP A 1 101 ? 40.992 -21.980 24.231 1.00 60.31 463 ASP A O 1
ATOM 783 N N . ILE A 1 102 ? 41.875 -24.021 23.972 1.00 60.18 464 ILE A N 1
ATOM 784 C CA . ILE A 1 102 ? 40.774 -24.536 23.169 1.00 60.37 464 ILE A CA 1
ATOM 785 C C . ILE A 1 102 ? 40.540 -25.942 23.689 1.00 60.20 464 ILE A C 1
ATOM 786 O O . ILE A 1 102 ? 41.007 -26.921 23.108 1.00 60.17 464 ILE A O 1
ATOM 791 N N . GLY A 1 103 ? 39.806 -26.034 24.790 1.00 60.29 465 GLY A N 1
ATOM 792 C CA . GLY A 1 103 ? 39.579 -27.325 25.399 1.00 60.76 465 GLY A CA 1
ATOM 793 C C . GLY A 1 103 ? 40.791 -27.525 26.289 1.00 62.49 465 GLY A C 1
ATOM 794 O O . GLY A 1 103 ? 41.121 -26.651 27.100 1.00 63.34 465 GLY A O 1
ATOM 795 N N . ASN A 1 104 ? 41.474 -28.651 26.136 1.00 62.40 466 ASN A N 1
ATOM 796 C CA . ASN A 1 104 ? 42.658 -28.919 26.938 1.00 62.19 466 ASN A CA 1
ATOM 797 C C . ASN A 1 104 ? 43.908 -28.618 26.103 1.00 61.61 466 ASN A C 1
ATOM 798 O O . ASN A 1 104 ? 44.968 -29.225 26.302 1.00 61.80 466 ASN A O 1
ATOM 803 N N . ILE A 1 105 ? 43.780 -27.684 25.163 1.00 59.03 467 ILE A N 1
ATOM 804 C CA . ILE A 1 105 ? 44.902 -27.316 24.315 1.00 56.30 467 ILE A CA 1
ATOM 805 C C . ILE A 1 105 ? 45.248 -25.844 24.390 1.00 54.77 467 ILE A C 1
ATOM 806 O O . ILE A 1 105 ? 44.371 -24.992 24.438 1.00 55.96 467 ILE A O 1
ATOM 811 N N . VAL A 1 106 ? 46.543 -25.558 24.394 1.00 53.72 468 VAL A N 1
ATOM 812 C CA . VAL A 1 106 ? 47.044 -24.190 24.448 1.00 52.63 468 VAL A CA 1
ATOM 813 C C . VAL A 1 106 ? 47.849 -23.881 23.196 1.00 50.56 468 VAL A C 1
ATOM 814 O O . VAL A 1 106 ? 48.801 -24.586 22.872 1.00 51.05 468 VAL A O 1
ATOM 818 N N . VAL A 1 107 ? 47.479 -22.823 22.493 1.00 49.72 469 VAL A N 1
ATOM 819 C CA . VAL A 1 107 ? 48.197 -22.457 21.287 1.00 50.11 469 VAL A CA 1
ATOM 820 C C . VAL A 1 107 ? 48.951 -21.157 21.479 1.00 50.70 469 VAL A C 1
ATOM 821 O O . VAL A 1 107 ? 48.376 -20.177 21.934 1.00 53.50 469 VAL A O 1
ATOM 825 N N . LEU A 1 108 ? 50.238 -21.153 21.148 1.00 50.27 470 LEU A N 1
ATOM 826 C CA . LEU A 1 108 ? 51.047 -19.943 21.229 1.00 51.29 470 LEU A CA 1
ATOM 827 C C . LEU A 1 108 ? 51.384 -19.540 19.806 1.00 52.21 470 LEU A C 1
ATOM 828 O O . LEU A 1 108 ? 51.930 -20.341 19.054 1.00 55.64 470 LEU A O 1
ATOM 833 N N . MET A 1 109 ? 51.070 -18.316 19.416 1.00 50.92 471 MET A N 1
ATOM 834 C CA . MET A 1 109 ? 51.419 -17.882 18.074 1.00 49.81 471 MET A CA 1
ATOM 835 C C . MET A 1 109 ? 52.410 -16.728 18.128 1.00 47.88 471 MET A C 1
ATOM 836 O O . MET A 1 109 ? 52.396 -15.932 19.055 1.00 46.21 471 MET A O 1
ATOM 841 N N . ALA A 1 110 ? 53.280 -16.659 17.130 1.00 47.35 472 ALA A N 1
ATOM 842 C CA . ALA A 1 110 ? 54.270 -15.601 17.046 1.00 47.06 472 ALA A CA 1
ATOM 843 C C . ALA A 1 110 ? 54.582 -15.318 15.587 1.00 48.24 472 ALA A C 1
ATOM 844 O O . ALA A 1 110 ? 54.482 -16.201 14.737 1.00 48.46 472 ALA A O 1
ATOM 846 N N . ARG A 1 111 ? 54.934 -14.069 15.300 1.00 50.61 473 ARG A N 1
ATOM 847 C CA . ARG A 1 111 ? 55.275 -13.661 13.945 1.00 49.62 473 ARG A CA 1
ATOM 848 C C . ARG A 1 111 ? 56.624 -14.254 13.597 1.00 51.32 473 ARG A C 1
ATOM 849 O O . ARG A 1 111 ? 57.553 -14.237 14.411 1.00 50.84 473 ARG A O 1
ATOM 857 N N . ARG A 1 112 ? 56.719 -14.789 12.385 1.00 53.83 474 ARG A N 1
ATOM 858 C CA . ARG A 1 112 ? 57.954 -15.385 11.901 1.00 57.16 474 ARG A CA 1
ATOM 859 C C . ARG A 1 112 ? 58.625 -14.381 10.965 1.00 58.11 474 ARG A C 1
ATOM 860 O O . ARG A 1 112 ? 58.204 -14.232 9.814 1.00 56.65 474 ARG A O 1
ATOM 868 N N . ARG A 1 113 ? 59.646 -13.677 11.462 1.00 59.49 475 ARG A N 1
ATOM 869 C CA . ARG A 1 113 ? 60.345 -12.689 10.642 1.00 61.26 475 ARG A CA 1
ATOM 870 C C . ARG A 1 113 ? 60.990 -13.424 9.473 1.00 62.34 475 ARG A C 1
ATOM 871 O O . ARG A 1 113 ? 61.607 -14.470 9.655 1.00 61.90 475 ARG A O 1
ATOM 879 N N . MET A 1 114 ? 60.862 -12.866 8.275 1.00 65.29 476 MET A N 1
ATOM 880 C CA . MET A 1 114 ? 61.427 -13.505 7.096 1.00 66.37 476 MET A CA 1
ATOM 881 C C . MET A 1 114 ? 61.262 -12.700 5.807 1.00 65.03 476 MET A C 1
ATOM 882 O O . MET A 1 114 ? 60.186 -12.174 5.526 1.00 63.37 476 MET A O 1
ATOM 887 N N . PRO A 1 115 ? 62.331 -12.607 4.999 1.00 65.15 477 PRO A N 1
ATOM 888 C CA . PRO A 1 115 ? 62.253 -11.865 3.738 1.00 65.90 477 PRO A CA 1
ATOM 889 C C . PRO A 1 115 ? 61.210 -12.515 2.847 1.00 66.40 477 PRO A C 1
ATOM 890 O O . PRO A 1 115 ? 61.190 -13.729 2.710 1.00 66.84 477 PRO A O 1
ATOM 894 N N . ARG A 1 116 ? 60.342 -11.703 2.255 1.00 69.06 478 ARG A N 1
ATOM 895 C CA . ARG A 1 116 ? 59.268 -12.206 1.404 1.00 73.11 478 ARG A CA 1
ATOM 896 C C . ARG A 1 116 ? 59.733 -13.042 0.211 1.00 75.28 478 ARG A C 1
ATOM 897 O O . ARG A 1 116 ? 60.931 -13.152 -0.067 1.00 74.41 478 ARG A O 1
ATOM 905 N N . SER A 1 117 ? 58.759 -13.614 -0.495 1.00 77.52 479 SER A N 1
ATOM 906 C CA . SER A 1 117 ? 59.017 -14.469 -1.649 1.00 80.48 479 SER A CA 1
ATOM 907 C C . SER A 1 117 ? 58.099 -14.145 -2.817 1.00 82.14 479 SER A C 1
ATOM 908 O O . SER A 1 117 ? 56.893 -13.978 -2.633 1.00 81.87 479 SER A O 1
ATOM 911 N N . ALA A 1 118 ? 58.670 -14.089 -4.019 1.00 84.76 480 ALA A N 1
ATOM 912 C CA . ALA A 1 118 ? 57.902 -13.797 -5.231 1.00 85.96 480 ALA A CA 1
ATOM 913 C C . ALA A 1 118 ? 57.235 -15.058 -5.782 1.00 86.62 480 ALA A C 1
ATOM 914 O O . ALA A 1 118 ? 56.084 -15.020 -6.228 1.00 87.02 480 ALA A O 1
ATOM 916 N N . GLY A 1 132 ? 45.980 -12.221 -4.822 1.00 89.66 494 GLY A N 1
ATOM 917 C CA . GLY A 1 132 ? 45.762 -12.713 -3.472 1.00 89.54 494 GLY A CA 1
ATOM 918 C C . GLY A 1 132 ? 46.882 -13.621 -2.994 1.00 89.18 494 GLY A C 1
ATOM 919 O O . GLY A 1 132 ? 47.532 -14.299 -3.798 1.00 89.56 494 GLY A O 1
ATOM 920 N N . LYS A 1 133 ? 47.108 -13.632 -1.682 1.00 87.05 495 LYS A N 1
ATOM 921 C CA . LYS A 1 133 ? 48.152 -14.452 -1.066 1.00 84.34 495 LYS A CA 1
ATOM 922 C C . LYS A 1 133 ? 48.517 -13.889 0.299 1.00 82.45 495 LYS A C 1
ATOM 923 O O . LYS A 1 133 ? 48.519 -12.672 0.496 1.00 83.85 495 LYS A O 1
ATOM 925 N N . LYS A 1 134 ? 48.802 -14.771 1.249 1.00 77.93 496 LYS A N 1
ATOM 926 C CA . LYS A 1 134 ? 49.207 -14.318 2.559 1.00 72.41 496 LYS A CA 1
ATOM 927 C C . LYS A 1 134 ? 50.690 -14.125 2.345 1.00 71.53 496 LYS A C 1
ATOM 928 O O . LYS A 1 134 ? 51.385 -15.068 1.955 1.00 71.06 496 LYS A O 1
ATOM 934 N N . GLN A 1 135 ? 51.180 -12.914 2.581 1.00 68.18 497 GLN A N 1
ATOM 935 C CA . GLN A 1 135 ? 52.593 -12.651 2.371 1.00 64.90 497 GLN A CA 1
ATOM 936 C C . GLN A 1 135 ? 53.435 -12.783 3.631 1.00 62.58 497 GLN A C 1
ATOM 937 O O . GLN A 1 135 ? 54.663 -12.876 3.564 1.00 61.41 497 GLN A O 1
ATOM 943 N N . TYR A 1 136 ? 52.764 -12.812 4.777 1.00 60.98 498 TYR A N 1
ATOM 944 C CA . TYR A 1 136 ? 53.440 -12.910 6.061 1.00 59.93 498 TYR A CA 1
ATOM 945 C C . TYR A 1 136 ? 53.356 -14.297 6.676 1.00 59.29 498 TYR A C 1
ATOM 946 O O . TYR A 1 136 ? 52.453 -15.068 6.354 1.00 59.42 498 TYR A O 1
ATOM 955 N N . LYS A 1 137 ? 54.301 -14.612 7.559 1.00 57.47 499 LYS A N 1
ATOM 956 C CA . LYS A 1 137 ? 54.324 -15.923 8.194 1.00 58.50 499 LYS A CA 1
ATOM 957 C C . LYS A 1 137 ? 54.193 -15.942 9.715 1.00 57.58 499 LYS A C 1
ATOM 958 O O . LYS A 1 137 ? 54.890 -15.218 10.421 1.00 59.55 499 LYS A O 1
ATOM 964 N N . MET A 1 138 ? 53.301 -16.792 10.210 1.00 56.78 500 MET A N 1
ATOM 965 C CA . MET A 1 138 ? 53.091 -16.950 11.646 1.00 56.36 500 MET A CA 1
ATOM 966 C C . MET A 1 138 ? 53.544 -18.348 12.048 1.00 54.88 500 MET A C 1
ATOM 967 O O . MET A 1 138 ? 53.257 -19.311 11.346 1.00 57.17 500 MET A O 1
ATOM 972 N N . ILE A 1 139 ? 54.271 -18.460 13.153 1.00 52.82 501 ILE A N 1
ATOM 973 C CA . ILE A 1 139 ? 54.709 -19.766 13.647 1.00 49.72 501 ILE A CA 1
ATOM 974 C C . ILE A 1 139 ? 53.741 -20.102 14.778 1.00 48.77 501 ILE A C 1
ATOM 975 O O . ILE A 1 139 ? 53.460 -19.261 15.631 1.00 47.18 501 ILE A O 1
ATOM 980 N N . CYS A 1 140 ? 53.229 -21.325 14.795 1.00 50.11 502 CYS A N 1
ATOM 981 C CA . CYS A 1 140 ? 52.272 -21.699 15.823 1.00 51.35 502 CYS A CA 1
ATOM 982 C C . CYS A 1 140 ? 52.620 -22.950 16.625 1.00 49.92 502 CYS A C 1
ATOM 983 O O . CYS A 1 140 ? 52.708 -24.041 16.069 1.00 50.96 502 CYS A O 1
ATOM 986 N N . HIS A 1 141 ? 52.797 -22.781 17.935 1.00 49.11 503 HIS A N 1
ATOM 987 C CA . HIS A 1 141 ? 53.148 -23.873 18.853 1.00 47.47 503 HIS A CA 1
ATOM 988 C C . HIS A 1 141 ? 51.924 -24.470 19.553 1.00 45.44 503 HIS A C 1
ATOM 989 O O . HIS A 1 141 ? 51.164 -23.751 20.186 1.00 44.70 503 HIS A O 1
ATOM 996 N N . VAL A 1 142 ? 51.765 -25.788 19.466 1.00 44.97 504 VAL A N 1
ATOM 997 C CA . VAL A 1 142 ? 50.614 -26.467 20.052 1.00 45.44 504 VAL A CA 1
ATOM 998 C C . VAL A 1 142 ? 50.926 -27.375 21.244 1.00 47.43 504 VAL A C 1
ATOM 999 O O . VAL A 1 142 ? 51.727 -28.305 21.148 1.00 47.03 504 VAL A O 1
ATOM 1003 N N . PHE A 1 143 ? 50.270 -27.105 22.369 1.00 49.67 505 PHE A N 1
ATOM 1004 C CA . PHE A 1 143 ? 50.479 -27.887 23.583 1.00 51.66 505 PHE A CA 1
ATOM 1005 C C . PHE A 1 143 ? 49.178 -28.448 24.112 1.00 53.39 505 PHE A C 1
ATOM 1006 O O . PHE A 1 143 ? 48.096 -27.945 23.815 1.00 53.71 505 PHE A O 1
ATOM 1014 N N . GLU A 1 144 ? 49.295 -29.488 24.924 1.00 56.07 506 GLU A N 1
ATOM 1015 C CA . GLU A 1 144 ? 48.134 -30.130 25.515 1.00 58.48 506 GLU A CA 1
ATOM 1016 C C . GLU A 1 144 ? 48.368 -30.194 27.016 1.00 57.92 506 GLU A C 1
ATOM 1017 O O . GLU A 1 144 ? 49.454 -30.555 27.465 1.00 57.88 506 GLU A O 1
ATOM 1023 N N . SER A 1 145 ? 47.360 -29.822 27.792 1.00 57.75 507 SER A N 1
ATOM 1024 C CA . SER A 1 145 ? 47.487 -29.844 29.238 1.00 59.69 507 SER A CA 1
ATOM 1025 C C . SER A 1 145 ? 46.136 -29.829 29.933 1.00 61.90 507 SER A C 1
ATOM 1026 O O . SER A 1 145 ? 45.196 -29.198 29.466 1.00 62.36 507 SER A O 1
ATOM 1029 N N . GLU A 1 146 ? 46.049 -30.538 31.053 1.00 65.73 508 GLU A N 1
ATOM 1030 C CA . GLU A 1 146 ? 44.821 -30.595 31.836 1.00 68.51 508 GLU A CA 1
ATOM 1031 C C . GLU A 1 146 ? 44.542 -29.179 32.324 1.00 68.17 508 GLU A C 1
ATOM 1032 O O . GLU A 1 146 ? 43.408 -28.843 32.665 1.00 68.75 508 GLU A O 1
ATOM 1038 N N . ASP A 1 147 ? 45.586 -28.352 32.333 1.00 66.44 509 ASP A N 1
ATOM 1039 C CA . ASP A 1 147 ? 45.477 -26.978 32.797 1.00 64.83 509 ASP A CA 1
ATOM 1040 C C . ASP A 1 147 ? 45.642 -25.886 31.736 1.00 63.19 509 ASP A C 1
ATOM 1041 O O . ASP A 1 147 ? 46.111 -24.782 32.029 1.00 60.75 509 ASP A O 1
ATOM 1046 N N . ALA A 1 148 ? 45.233 -26.198 30.510 1.00 61.11 510 ALA A N 1
ATOM 1047 C CA . ALA A 1 148 ? 45.311 -25.265 29.396 1.00 59.55 510 ALA A CA 1
ATOM 1048 C C . ALA A 1 148 ? 44.718 -23.914 29.767 1.00 59.25 510 ALA A C 1
ATOM 1049 O O . ALA A 1 148 ? 45.315 -22.871 29.522 1.00 59.35 510 ALA A O 1
ATOM 1051 N N . GLN A 1 149 ? 43.532 -23.947 30.360 1.00 60.64 511 GLN A N 1
ATOM 1052 C CA . GLN A 1 149 ? 42.812 -22.751 30.794 1.00 59.85 511 GLN A CA 1
ATOM 1053 C C . GLN A 1 149 ? 43.656 -21.846 31.693 1.00 59.52 511 GLN A C 1
ATOM 1054 O O . GLN A 1 149 ? 43.716 -20.638 31.487 1.00 59.98 511 GLN A O 1
ATOM 1060 N N . LEU A 1 150 ? 44.295 -22.447 32.695 1.00 57.71 512 LEU A N 1
ATOM 1061 C CA . LEU A 1 150 ? 45.133 -21.736 33.656 1.00 56.25 512 LEU A CA 1
ATOM 1062 C C . LEU A 1 150 ? 46.417 -21.193 33.043 1.00 57.45 512 LEU A C 1
ATOM 1063 O O . LEU A 1 150 ? 46.903 -20.133 33.451 1.00 57.00 512 LEU A O 1
ATOM 1068 N N . ILE A 1 151 ? 46.987 -21.941 32.096 1.00 57.20 513 ILE A N 1
ATOM 1069 C CA . ILE A 1 151 ? 48.218 -21.522 31.420 1.00 55.56 513 ILE A CA 1
ATOM 1070 C C . ILE A 1 151 ? 47.898 -20.237 30.679 1.00 54.73 513 ILE A C 1
ATOM 1071 O O . ILE A 1 151 ? 48.565 -19.221 30.875 1.00 56.13 513 ILE A O 1
ATOM 1076 N N . ALA A 1 152 ? 46.862 -20.281 29.848 1.00 53.33 514 ALA A N 1
ATOM 1077 C CA . ALA A 1 152 ? 46.434 -19.102 29.113 1.00 54.12 514 ALA A CA 1
ATOM 1078 C C . ALA A 1 152 ? 46.222 -17.932 30.089 1.00 54.96 514 ALA A C 1
ATOM 1079 O O . ALA A 1 152 ? 46.805 -16.856 29.909 1.00 54.63 514 ALA A O 1
ATOM 1081 N N . GLN A 1 153 ? 45.404 -18.144 31.122 1.00 55.55 515 GLN A N 1
ATOM 1082 C CA . GLN A 1 153 ? 45.140 -17.096 32.115 1.00 58.53 515 GLN A CA 1
ATOM 1083 C C . GLN A 1 153 ? 46.420 -16.537 32.725 1.00 58.02 515 GLN A C 1
ATOM 1084 O O . GLN A 1 153 ? 46.569 -15.319 32.862 1.00 57.49 515 GLN A O 1
ATOM 1090 N N . SER A 1 154 ? 47.343 -17.428 33.088 1.00 56.64 516 SER A N 1
ATOM 1091 C CA . SER A 1 154 ? 48.602 -17.016 33.699 1.00 55.30 516 SER A CA 1
ATOM 1092 C C . SER A 1 154 ? 49.470 -16.212 32.753 1.00 53.28 516 SER A C 1
ATOM 1093 O O . SER A 1 154 ? 50.139 -15.267 33.169 1.00 51.43 516 SER A O 1
ATOM 1096 N N . ILE A 1 155 ? 49.476 -16.588 31.481 1.00 52.50 517 ILE A N 1
ATOM 1097 C CA . ILE A 1 155 ? 50.253 -15.837 30.506 1.00 53.58 517 ILE A CA 1
ATOM 1098 C C . ILE A 1 155 ? 49.626 -14.444 30.377 1.00 55.40 517 ILE A C 1
ATOM 1099 O O . ILE A 1 155 ? 50.338 -13.433 30.299 1.00 54.25 517 ILE A O 1
ATOM 1104 N N . GLY A 1 156 ? 48.291 -14.397 30.360 1.00 56.15 518 GLY A N 1
ATOM 1105 C CA . GLY A 1 156 ? 47.602 -13.120 30.292 1.00 56.86 518 GLY A CA 1
ATOM 1106 C C . GLY A 1 156 ? 48.046 -12.281 31.483 1.00 59.54 518 GLY A C 1
ATOM 1107 O O . GLY A 1 156 ? 48.448 -11.122 31.335 1.00 60.77 518 GLY A O 1
ATOM 1108 N N . GLN A 1 157 ? 47.988 -12.881 32.669 1.00 60.53 519 GLN A N 1
ATOM 1109 C CA . GLN A 1 157 ? 48.392 -12.216 33.902 1.00 62.11 519 GLN A CA 1
ATOM 1110 C C . GLN A 1 157 ? 49.835 -11.726 33.822 1.00 62.42 519 GLN A C 1
ATOM 1111 O O . GLN A 1 157 ? 50.198 -10.729 34.453 1.00 63.12 519 GLN A O 1
ATOM 1117 N N . ALA A 1 158 ? 50.657 -12.434 33.052 1.00 60.41 520 ALA A N 1
ATOM 1118 C CA . ALA A 1 158 ? 52.052 -12.065 32.899 1.00 59.30 520 ALA A CA 1
ATOM 1119 C C . ALA A 1 158 ? 52.171 -10.732 32.162 1.00 59.84 520 ALA A C 1
ATOM 1120 O O . ALA A 1 158 ? 52.986 -9.884 32.524 1.00 60.15 520 ALA A O 1
ATOM 1122 N N . PHE A 1 159 ? 51.359 -10.544 31.127 1.00 58.30 521 PHE A N 1
ATOM 1123 C CA . PHE A 1 159 ? 51.396 -9.298 30.375 1.00 57.28 521 PHE A CA 1
ATOM 1124 C C . PHE A 1 159 ? 51.144 -8.103 31.293 1.00 57.91 521 PHE A C 1
ATOM 1125 O O . PHE A 1 159 ? 51.896 -7.121 31.264 1.00 57.95 521 PHE A O 1
ATOM 1133 N N . SER A 1 160 ? 50.106 -8.202 32.125 1.00 56.56 522 SER A N 1
ATOM 1134 C CA . SER A 1 160 ? 49.752 -7.135 33.061 1.00 53.81 522 SER A CA 1
ATOM 1135 C C . SER A 1 160 ? 50.837 -6.815 34.070 1.00 53.27 522 SER A C 1
ATOM 1136 O O . SER A 1 160 ? 51.125 -5.652 34.326 1.00 54.13 522 SER A O 1
ATOM 1139 N N . VAL A 1 161 ? 51.441 -7.831 34.663 1.00 52.88 523 VAL A N 1
ATOM 1140 C CA . VAL A 1 161 ? 52.486 -7.552 35.635 1.00 51.94 523 VAL A CA 1
ATOM 1141 C C . VAL A 1 161 ? 53.664 -6.912 34.911 1.00 54.40 523 VAL A C 1
ATOM 1142 O O . VAL A 1 161 ? 54.359 -6.075 35.482 1.00 55.03 523 VAL A O 1
ATOM 1146 N N . ALA A 1 162 ? 53.888 -7.298 33.654 1.00 55.43 524 ALA A N 1
ATOM 1147 C CA . ALA A 1 162 ? 54.999 -6.732 32.879 1.00 57.36 524 ALA A CA 1
ATOM 1148 C C . ALA A 1 162 ? 54.732 -5.245 32.653 1.00 57.88 524 ALA A C 1
ATOM 1149 O O . ALA A 1 162 ? 55.648 -4.420 32.656 1.00 56.11 524 ALA A O 1
ATOM 1151 N N . TYR A 1 163 ? 53.456 -4.934 32.445 1.00 59.43 525 TYR A N 1
ATOM 1152 C CA . TYR A 1 163 ? 52.979 -3.571 32.249 1.00 61.23 525 TYR A CA 1
ATOM 1153 C C . TYR A 1 163 ? 53.205 -2.784 33.555 1.00 62.02 525 TYR A C 1
ATOM 1154 O O . TYR A 1 163 ? 53.940 -1.794 33.575 1.00 60.38 525 TYR A O 1
ATOM 1163 N N . GLN A 1 164 ? 52.581 -3.243 34.641 1.00 63.44 526 GLN A N 1
ATOM 1164 C CA . GLN A 1 164 ? 52.734 -2.607 35.949 1.00 64.90 526 GLN A CA 1
ATOM 1165 C C . GLN A 1 164 ? 54.208 -2.394 36.268 1.00 65.29 526 GLN A C 1
ATOM 1166 O O . GLN A 1 164 ? 54.585 -1.382 36.848 1.00 67.80 526 GLN A O 1
ATOM 1172 N N . GLU A 1 165 ? 55.047 -3.351 35.899 1.00 65.96 527 GLU A N 1
ATOM 1173 C CA . GLU A 1 165 ? 56.473 -3.233 36.181 1.00 67.36 527 GLU A CA 1
ATOM 1174 C C . GLU A 1 165 ? 57.135 -2.215 35.270 1.00 68.51 527 GLU A C 1
ATOM 1175 O O . GLU A 1 165 ? 58.187 -1.676 35.602 1.00 69.89 527 GLU A O 1
ATOM 1177 N N . PHE A 1 166 ? 56.520 -1.959 34.118 1.00 68.88 528 PHE A N 1
ATOM 1178 C CA . PHE A 1 166 ? 57.067 -0.994 33.172 1.00 68.56 528 PHE A CA 1
ATOM 1179 C C . PHE A 1 166 ? 56.855 0.404 33.747 1.00 70.19 528 PHE A C 1
ATOM 1180 O O . PHE A 1 166 ? 57.794 1.202 33.836 1.00 69.50 528 PHE A O 1
ATOM 1188 N N . LEU A 1 167 ? 55.614 0.689 34.142 1.00 71.37 529 LEU A N 1
ATOM 1189 C CA . LEU A 1 167 ? 55.275 1.974 34.740 1.00 72.82 529 LEU A CA 1
ATOM 1190 C C . LEU A 1 167 ? 56.237 2.207 35.908 1.00 75.71 529 LEU A C 1
ATOM 1191 O O . LEU A 1 167 ? 57.019 3.159 35.908 1.00 76.29 529 LEU A O 1
ATOM 1196 N N . ARG A 1 168 ? 56.193 1.312 36.890 1.00 78.36 530 ARG A N 1
ATOM 1197 C CA . ARG A 1 168 ? 57.046 1.423 38.063 1.00 81.05 530 ARG A CA 1
ATOM 1198 C C . ARG A 1 168 ? 58.502 1.687 37.701 1.00 81.49 530 ARG A C 1
ATOM 1199 O O . ARG A 1 168 ? 59.063 2.721 38.053 1.00 82.57 530 ARG A O 1
ATOM 1207 N N . ALA A 1 169 ? 59.106 0.748 36.989 1.00 82.07 531 ALA A N 1
ATOM 1208 C CA . ALA A 1 169 ? 60.504 0.859 36.597 1.00 82.51 531 ALA A CA 1
ATOM 1209 C C . ALA A 1 169 ? 60.877 2.187 35.944 1.00 83.37 531 ALA A C 1
ATOM 1210 O O . ALA A 1 169 ? 62.027 2.626 36.031 1.00 83.04 531 ALA A O 1
ATOM 1212 N N . ASN A 1 170 ? 59.908 2.830 35.297 1.00 84.22 532 ASN A N 1
ATOM 1213 C CA . ASN A 1 170 ? 60.166 4.087 34.596 1.00 83.35 532 ASN A CA 1
ATOM 1214 C C . ASN A 1 170 ? 59.504 5.304 35.215 1.00 82.44 532 ASN A C 1
ATOM 1215 O O . ASN A 1 170 ? 59.564 6.399 34.661 1.00 82.54 532 ASN A O 1
ATOM 1220 N N . GLY A 1 171 ? 58.871 5.115 36.363 1.00 81.56 533 GLY A N 1
ATOM 1221 C CA . GLY A 1 171 ? 58.218 6.232 37.012 1.00 80.90 533 GLY A CA 1
ATOM 1222 C C . GLY A 1 171 ? 57.133 6.836 36.147 1.00 80.09 533 GLY A C 1
ATOM 1223 O O . GLY A 1 171 ? 57.142 8.032 35.859 1.00 81.38 533 GLY A O 1
ATOM 1224 N N . ILE A 1 172 ? 56.197 6.004 35.715 1.00 78.35 534 ILE A N 1
ATOM 1225 C CA . ILE A 1 172 ? 55.100 6.485 34.900 1.00 77.74 534 ILE A CA 1
ATOM 1226 C C . ILE A 1 172 ? 53.815 6.137 35.619 1.00 79.14 534 ILE A C 1
ATOM 1227 O O . ILE A 1 172 ? 53.771 5.196 36.410 1.00 79.84 534 ILE A O 1
ATOM 1232 N N . ASN A 1 173 ? 52.766 6.898 35.358 1.00 80.60 535 ASN A N 1
ATOM 1233 C CA . ASN A 1 173 ? 51.510 6.644 36.029 1.00 83.41 535 ASN A CA 1
ATOM 1234 C C . ASN A 1 173 ? 50.426 6.141 35.081 1.00 83.66 535 ASN A C 1
ATOM 1235 O O . ASN A 1 173 ? 50.234 6.670 33.989 1.00 83.19 535 ASN A O 1
ATOM 1240 N N . PRO A 1 174 ? 49.692 5.105 35.504 1.00 83.79 536 PRO A N 1
ATOM 1241 C CA . PRO A 1 174 ? 48.612 4.489 34.725 1.00 84.12 536 PRO A CA 1
ATOM 1242 C C . PRO A 1 174 ? 47.714 5.421 33.914 1.00 84.58 536 PRO A C 1
ATOM 1243 O O . PRO A 1 174 ? 47.311 5.078 32.803 1.00 85.58 536 PRO A O 1
ATOM 1247 N N . GLU A 1 175 ? 47.393 6.589 34.460 1.00 85.42 537 GLU A N 1
ATOM 1248 C CA . GLU A 1 175 ? 46.523 7.532 33.762 1.00 85.73 537 GLU A CA 1
ATOM 1249 C C . GLU A 1 175 ? 47.145 8.096 32.486 1.00 84.43 537 GLU A C 1
ATOM 1250 O O . GLU A 1 175 ? 46.440 8.585 31.607 1.00 83.72 537 GLU A O 1
ATOM 1256 N N . ASP A 1 176 ? 48.464 8.017 32.386 1.00 82.89 538 ASP A N 1
ATOM 1257 C CA . ASP A 1 176 ? 49.167 8.519 31.213 1.00 82.04 538 ASP A CA 1
ATOM 1258 C C . ASP A 1 176 ? 49.343 7.416 30.167 1.00 80.28 538 ASP A C 1
ATOM 1259 O O . ASP A 1 176 ? 48.985 7.591 28.999 1.00 80.68 538 ASP A O 1
ATOM 1264 N N . LEU A 1 177 ? 49.881 6.277 30.600 1.00 76.81 539 LEU A N 1
ATOM 1265 C CA . LEU A 1 177 ? 50.095 5.126 29.727 1.00 72.10 539 LEU A CA 1
ATOM 1266 C C . LEU A 1 177 ? 49.247 3.952 30.203 1.00 70.39 539 LEU A C 1
ATOM 1267 O O . LEU A 1 177 ? 49.644 3.241 31.122 1.00 71.17 539 LEU A O 1
ATOM 1272 N N . SER A 1 178 ? 48.081 3.747 29.593 1.00 67.91 540 SER A N 1
ATOM 1273 C CA . SER A 1 178 ? 47.217 2.644 30.002 1.00 66.84 540 SER A CA 1
ATOM 1274 C C . SER A 1 178 ? 47.836 1.367 29.489 1.00 68.47 540 SER A C 1
ATOM 1275 O O . SER A 1 178 ? 48.854 1.413 28.800 1.00 69.80 540 SER A O 1
ATOM 1278 N N . GLN A 1 179 ? 47.236 0.226 29.804 1.00 70.23 541 GLN A N 1
ATOM 1279 C CA . GLN A 1 179 ? 47.807 -1.033 29.340 1.00 72.19 541 GLN A CA 1
ATOM 1280 C C . GLN A 1 179 ? 47.518 -1.277 27.856 1.00 72.09 541 GLN A C 1
ATOM 1281 O O . GLN A 1 179 ? 48.252 -2.003 27.185 1.00 71.36 541 GLN A O 1
ATOM 1287 N N . LYS A 1 180 ? 46.449 -0.667 27.353 1.00 71.65 542 LYS A N 1
ATOM 1288 C CA . LYS A 1 180 ? 46.074 -0.803 25.951 1.00 71.55 542 LYS A CA 1
ATOM 1289 C C . LYS A 1 180 ? 47.116 -0.116 25.078 1.00 70.79 542 LYS A C 1
ATOM 1290 O O . LYS A 1 180 ? 47.555 -0.666 24.070 1.00 70.11 542 LYS A O 1
ATOM 1296 N N . GLU A 1 181 ? 47.509 1.091 25.466 1.00 69.45 543 GLU A N 1
ATOM 1297 C CA . GLU A 1 181 ? 48.516 1.814 24.712 1.00 69.27 543 GLU A CA 1
ATOM 1298 C C . GLU A 1 181 ? 49.820 1.043 24.847 1.00 67.73 543 GLU A C 1
ATOM 1299 O O . GLU A 1 181 ? 50.663 1.052 23.943 1.00 68.38 543 GLU A O 1
ATOM 1305 N N . TYR A 1 182 ? 49.983 0.373 25.984 1.00 64.25 544 TYR A N 1
ATOM 1306 C CA . TYR A 1 182 ? 51.182 -0.425 26.224 1.00 61.38 544 TYR A CA 1
ATOM 1307 C C . TYR A 1 182 ? 51.250 -1.544 25.186 1.00 60.30 544 TYR A C 1
ATOM 1308 O O . TYR A 1 182 ? 52.298 -1.799 24.595 1.00 59.32 544 TYR A O 1
ATOM 1317 N N . SER A 1 183 ? 50.118 -2.210 24.982 1.00 58.33 545 SER A N 1
ATOM 1318 C CA . SER A 1 183 ? 50.012 -3.280 24.005 1.00 57.66 545 SER A CA 1
ATOM 1319 C C . SER A 1 183 ? 50.349 -2.723 22.628 1.00 58.39 545 SER A C 1
ATOM 1320 O O . SER A 1 183 ? 51.223 -3.250 21.933 1.00 59.40 545 SER A O 1
ATOM 1323 N N . ASP A 1 184 ? 49.647 -1.655 22.247 1.00 58.16 546 ASP A N 1
ATOM 1324 C CA . ASP A 1 184 ? 49.852 -0.993 20.962 1.00 56.47 546 ASP A CA 1
ATOM 1325 C C . ASP A 1 184 ? 51.328 -0.687 20.705 1.00 56.15 546 ASP A C 1
ATOM 1326 O O . ASP A 1 184 ? 51.828 -0.872 19.593 1.00 54.88 546 ASP A O 1
ATOM 1331 N N . ILE A 1 185 ? 52.026 -0.212 21.731 1.00 55.43 547 ILE A N 1
ATOM 1332 C CA . ILE A 1 185 ? 53.433 0.105 21.560 1.00 56.42 547 ILE A CA 1
ATOM 1333 C C . ILE A 1 185 ? 54.168 -1.170 21.192 1.00 57.06 547 ILE A C 1
ATOM 1334 O O . ILE A 1 185 ? 54.939 -1.198 20.232 1.00 58.71 547 ILE A O 1
ATOM 1339 N N . ILE A 1 186 ? 53.913 -2.229 21.955 1.00 56.93 548 ILE A N 1
ATOM 1340 C CA . ILE A 1 186 ? 54.560 -3.516 21.720 1.00 57.26 548 ILE A CA 1
ATOM 1341 C C . ILE A 1 186 ? 54.248 -4.124 20.351 1.00 55.64 548 ILE A C 1
ATOM 1342 O O . ILE A 1 186 ? 55.151 -4.625 19.690 1.00 54.30 548 ILE A O 1
ATOM 1347 N N . ASN A 1 187 ? 52.992 -4.066 19.917 1.00 54.46 549 ASN A N 1
ATOM 1348 C CA . ASN A 1 187 ? 52.629 -4.605 18.606 1.00 56.06 549 ASN A CA 1
ATOM 1349 C C . ASN A 1 187 ? 53.312 -3.835 17.481 1.00 56.63 549 ASN A C 1
ATOM 1350 O O . ASN A 1 187 ? 53.835 -4.429 16.531 1.00 57.42 549 ASN A O 1
ATOM 1355 N N . THR A 1 188 ? 53.295 -2.511 17.593 1.00 54.44 550 THR A N 1
ATOM 1356 C CA . THR A 1 188 ? 53.910 -1.649 16.604 1.00 50.48 550 THR A CA 1
ATOM 1357 C C . THR A 1 188 ? 55.343 -2.097 16.402 1.00 49.15 550 THR A C 1
ATOM 1358 O O . THR A 1 188 ? 55.810 -2.258 15.279 1.00 47.40 550 THR A O 1
ATOM 1362 N N . GLN A 1 189 ? 56.037 -2.320 17.503 1.00 49.23 551 GLN A N 1
ATOM 1363 C CA . GLN A 1 189 ? 57.428 -2.729 17.431 1.00 52.37 551 GLN A CA 1
ATOM 1364 C C . GLN A 1 189 ? 57.597 -4.071 16.740 1.00 54.12 551 GLN A C 1
ATOM 1365 O O . GLN A 1 189 ? 58.563 -4.276 16.004 1.00 53.89 551 GLN A O 1
ATOM 1371 N N . GLU A 1 190 ? 56.663 -4.986 16.998 1.00 54.81 552 GLU A N 1
ATOM 1372 C CA . GLU A 1 190 ? 56.686 -6.303 16.385 1.00 55.36 552 GLU A CA 1
ATOM 1373 C C . GLU A 1 190 ? 56.395 -6.114 14.910 1.00 55.53 552 GLU A C 1
ATOM 1374 O O . GLU A 1 190 ? 57.138 -6.581 14.051 1.00 55.80 552 GLU A O 1
ATOM 1380 N N . MET A 1 191 ? 55.301 -5.419 14.627 1.00 54.86 553 MET A N 1
ATOM 1381 C CA . MET A 1 191 ? 54.905 -5.140 13.263 1.00 53.91 553 MET A CA 1
ATOM 1382 C C . MET A 1 191 ? 56.049 -4.519 12.487 1.00 54.39 553 MET A C 1
ATOM 1383 O O . MET A 1 191 ? 56.363 -4.937 11.371 1.00 56.12 553 MET A O 1
ATOM 1388 N N . TYR A 1 192 ? 56.676 -3.514 13.081 1.00 52.98 554 TYR A N 1
ATOM 1389 C CA . TYR A 1 192 ? 57.763 -2.843 12.410 1.00 51.26 554 TYR A CA 1
ATOM 1390 C C . TYR A 1 192 ? 58.829 -3.852 12.024 1.00 51.52 554 TYR A C 1
ATOM 1391 O O . TYR A 1 192 ? 59.223 -3.933 10.863 1.00 50.52 554 TYR A O 1
ATOM 1400 N N . ASN A 1 193 ? 59.284 -4.630 13.000 1.00 53.74 555 ASN A N 1
ATOM 1401 C CA . ASN A 1 193 ? 60.318 -5.627 12.754 1.00 54.77 555 ASN A CA 1
ATOM 1402 C C . ASN A 1 193 ? 59.900 -6.690 11.749 1.00 55.33 555 ASN A C 1
ATOM 1403 O O . ASN A 1 193 ? 60.739 -7.244 11.044 1.00 57.01 555 ASN A O 1
ATOM 1408 N N . ASP A 1 194 ? 58.612 -6.987 11.684 1.00 53.74 556 ASP A N 1
ATOM 1409 C CA . ASP A 1 194 ? 58.159 -7.949 10.714 1.00 53.87 556 ASP A CA 1
ATOM 1410 C C . ASP A 1 194 ? 58.429 -7.232 9.374 1.00 56.34 556 ASP A C 1
ATOM 1411 O O . ASP A 1 194 ? 59.304 -7.645 8.607 1.00 56.18 556 ASP A O 1
ATOM 1416 N N . ASP A 1 195 ? 57.704 -6.143 9.115 1.00 57.21 557 ASP A N 1
ATOM 1417 C CA . ASP A 1 195 ? 57.877 -5.354 7.890 1.00 57.90 557 ASP A CA 1
ATOM 1418 C C . ASP A 1 195 ? 59.366 -5.204 7.524 1.00 58.88 557 ASP A C 1
ATOM 1419 O O . ASP A 1 195 ? 59.774 -5.452 6.387 1.00 58.06 557 ASP A O 1
ATOM 1424 N N . LEU A 1 196 ? 60.178 -4.800 8.493 1.00 59.52 558 LEU A N 1
ATOM 1425 C CA . LEU A 1 196 ? 61.600 -4.595 8.246 1.00 61.77 558 LEU A CA 1
ATOM 1426 C C . LEU A 1 196 ? 62.237 -5.737 7.479 1.00 62.54 558 LEU A C 1
ATOM 1427 O O . LEU A 1 196 ? 62.661 -5.556 6.342 1.00 64.18 558 LEU A O 1
ATOM 1432 N N . ILE A 1 197 ? 62.304 -6.907 8.111 1.00 63.55 559 ILE A N 1
ATOM 1433 C CA . ILE A 1 197 ? 62.886 -8.109 7.504 1.00 61.50 559 ILE A CA 1
ATOM 1434 C C . ILE A 1 197 ? 62.105 -8.558 6.265 1.00 62.09 559 ILE A C 1
ATOM 1435 O O . ILE A 1 197 ? 62.675 -9.071 5.304 1.00 62.30 559 ILE A O 1
ATOM 1440 N N . HIS A 1 198 ? 60.795 -8.356 6.292 1.00 60.51 560 HIS A N 1
ATOM 1441 C CA . HIS A 1 198 ? 59.955 -8.774 5.189 1.00 60.25 560 HIS A CA 1
ATOM 1442 C C . HIS A 1 198 ? 60.287 -8.096 3.885 1.00 62.58 560 HIS A C 1
ATOM 1443 O O . HIS A 1 198 ? 60.158 -8.696 2.827 1.00 64.30 560 HIS A O 1
ATOM 1450 N N . PHE A 1 199 ? 60.708 -6.839 3.963 1.00 65.14 561 PHE A N 1
ATOM 1451 C CA . PHE A 1 199 ? 61.059 -6.072 2.777 1.00 64.97 561 PHE A CA 1
ATOM 1452 C C . PHE A 1 199 ? 62.559 -5.869 2.700 1.00 69.67 561 PHE A C 1
ATOM 1453 O O . PHE A 1 199 ? 63.026 -5.027 1.943 1.00 69.78 561 PHE A O 1
ATOM 1461 N N . SER A 1 200 ? 63.313 -6.642 3.482 1.00 76.07 562 SER A N 1
ATOM 1462 C CA . SER A 1 200 ? 64.774 -6.547 3.476 1.00 83.55 562 SER A CA 1
ATOM 1463 C C . SER A 1 200 ? 65.275 -7.004 2.115 1.00 89.88 562 SER A C 1
ATOM 1464 O O . SER A 1 200 ? 66.469 -7.255 1.927 1.00 89.85 562 SER A O 1
ATOM 1467 N N . ASN A 1 201 ? 64.335 -7.125 1.178 1.00 97.35 563 ASN A N 1
ATOM 1468 C CA . ASN A 1 201 ? 64.626 -7.524 -0.193 1.00 103.20 563 ASN A CA 1
ATOM 1469 C C . ASN A 1 201 ? 65.343 -6.343 -0.854 1.00 106.85 563 ASN A C 1
ATOM 1470 O O . ASN A 1 201 ? 65.006 -5.931 -1.970 1.00 107.88 563 ASN A O 1
ATOM 1472 N N . SER A 1 202 ? 66.328 -5.812 -0.127 1.00 110.72 564 SER A N 1
ATOM 1473 C CA . SER A 1 202 ? 67.145 -4.677 -0.543 1.00 113.71 564 SER A CA 1
ATOM 1474 C C . SER A 1 202 ? 67.563 -4.700 -2.013 1.00 115.59 564 SER A C 1
ATOM 1475 O O . SER A 1 202 ? 66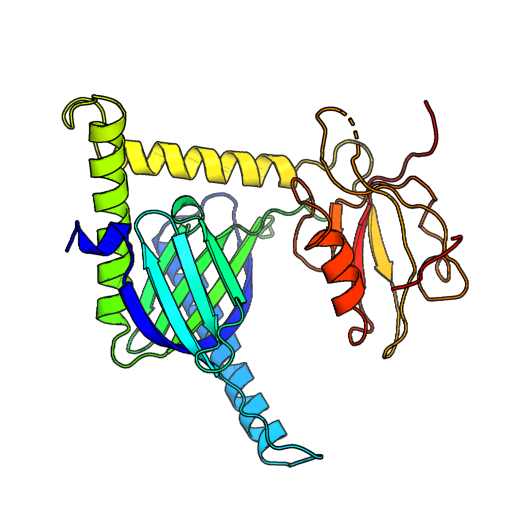.895 -4.091 -2.852 1.00 116.31 564 SER A O 1
ATOM 1477 N N . GLU A 1 203 ? 68.657 -5.401 -2.325 1.00 117.23 565 GLU A N 1
ATOM 1478 C CA . GLU A 1 203 ? 69.157 -5.472 -3.706 1.00 118.84 565 GLU A CA 1
ATOM 1479 C C . GLU A 1 203 ? 69.326 -6.869 -4.312 1.00 119.66 565 GLU A C 1
ATOM 1480 O O . GLU A 1 203 ? 69.903 -7.004 -5.393 1.00 119.44 565 GLU A O 1
ATOM 1482 N N . ASN A 1 204 ? 68.826 -7.899 -3.635 1.00 121.27 566 ASN A N 1
ATOM 1483 C CA . ASN A 1 204 ? 68.959 -9.252 -4.158 1.00 123.14 566 ASN A CA 1
ATOM 1484 C C . ASN A 1 204 ? 68.496 -10.327 -3.187 1.00 124.20 566 ASN A C 1
ATOM 1485 O O . ASN A 1 204 ? 69.318 -11.041 -2.615 1.00 124.51 566 ASN A O 1
ATOM 1487 N N . CYS A 1 205 ? 67.188 -10.449 -2.988 1.00 124.96 567 CYS A N 1
ATOM 1488 C CA . CYS A 1 205 ? 66.702 -11.481 -2.084 1.00 125.54 567 CYS A CA 1
ATOM 1489 C C . CYS A 1 205 ? 66.589 -12.770 -2.889 1.00 125.57 567 CYS A C 1
ATOM 1490 O O . CYS A 1 205 ? 65.491 -13.212 -3.234 1.00 125.79 567 CYS A O 1
ATOM 1493 N N . LYS A 1 206 ? 67.742 -13.358 -3.194 1.00 124.97 568 LYS A N 1
ATOM 1494 C CA . LYS A 1 206 ? 67.800 -14.594 -3.962 1.00 124.09 568 LYS A CA 1
ATOM 1495 C C . LYS A 1 206 ? 67.445 -15.776 -3.079 1.00 123.54 568 LYS A C 1
ATOM 1496 O O . LYS A 1 206 ? 68.128 -16.053 -2.094 1.00 123.44 568 LYS A O 1
ATOM 1502 N N . GLU A 1 207 ? 66.367 -16.467 -3.430 1.00 122.56 569 GLU A N 1
ATOM 1503 C CA . GLU A 1 207 ? 65.941 -17.632 -2.676 1.00 121.25 569 GLU A CA 1
ATOM 1504 C C . GLU A 1 207 ? 66.587 -18.851 -3.320 1.00 120.56 569 GLU A C 1
ATOM 1505 O O . GLU A 1 207 ? 66.495 -19.043 -4.532 1.00 120.24 569 GLU A O 1
ATOM 1511 N N . LEU A 1 208 ? 67.253 -19.664 -2.509 1.00 119.85 570 LEU A N 1
ATOM 1512 C CA . LEU A 1 208 ? 67.922 -20.852 -3.017 1.00 118.76 570 LEU A CA 1
ATOM 1513 C C . LEU A 1 208 ? 67.264 -22.138 -2.552 1.00 118.95 570 LEU A C 1
ATOM 1514 O O . LEU A 1 208 ? 66.376 -22.129 -1.702 1.00 119.41 570 LEU A O 1
ATOM 1519 N N . GLN A 1 209 ? 67.717 -23.243 -3.129 1.00 119.24 571 GLN A N 1
ATOM 1520 C CA . GLN A 1 209 ? 67.213 -24.568 -2.811 1.00 118.98 571 GLN A CA 1
ATOM 1521 C C . GLN A 1 209 ? 68.365 -25.544 -2.978 1.00 119.67 571 GLN A C 1
ATOM 1522 O O . GLN A 1 209 ? 68.792 -25.822 -4.098 1.00 120.25 571 GLN A O 1
ATOM 1528 N N . LEU A 1 210 ? 68.879 -26.048 -1.861 1.00 120.11 572 LEU A N 1
ATOM 1529 C CA . LEU A 1 210 ? 69.990 -26.989 -1.893 1.00 120.66 572 LEU A CA 1
ATOM 1530 C C . LEU A 1 210 ? 69.501 -28.410 -1.645 1.00 121.71 572 LEU A C 1
ATOM 1531 O O . LEU A 1 210 ? 68.545 -28.627 -0.898 1.00 121.97 572 LEU A O 1
ATOM 1536 N N . GLU A 1 211 ? 70.165 -29.375 -2.274 1.00 122.91 573 GLU A N 1
ATOM 1537 C CA . GLU A 1 211 ? 69.813 -30.780 -2.112 1.00 123.70 573 GLU A CA 1
ATOM 1538 C C . GLU A 1 211 ? 70.901 -31.478 -1.297 1.00 124.38 573 GLU A C 1
ATOM 1539 O O . GLU A 1 211 ? 72.073 -31.110 -1.366 1.00 124.59 573 GLU A O 1
ATOM 1541 N N . LYS A 1 212 ? 70.501 -32.476 -0.516 1.00 125.16 574 LYS A N 1
ATOM 1542 C CA . LYS A 1 212 ? 71.426 -33.241 0.315 1.00 125.86 574 LYS A CA 1
ATOM 1543 C C . LYS A 1 212 ? 70.723 -34.533 0.717 1.00 126.11 574 LYS A C 1
ATOM 1544 O O . LYS A 1 212 ? 69.552 -34.724 0.389 1.00 126.79 574 LYS A O 1
ATOM 1546 N N . HIS A 1 213 ? 71.420 -35.417 1.425 1.00 125.80 575 HIS A N 1
ATOM 1547 C CA . HIS A 1 213 ? 70.810 -36.682 1.827 1.00 125.57 575 HIS A CA 1
ATOM 1548 C C . HIS A 1 213 ? 70.764 -36.912 3.335 1.00 124.88 575 HIS A C 1
ATOM 1549 O O . HIS A 1 213 ? 69.741 -36.672 3.977 1.00 125.11 575 HIS A O 1
ATOM 1556 N N . LYS A 1 214 ? 71.874 -37.382 3.896 1.00 123.65 576 LYS A N 1
ATOM 1557 C CA . LYS A 1 214 ? 71.943 -37.671 5.322 1.00 122.85 576 LYS A CA 1
ATOM 1558 C C . LYS A 1 214 ? 73.324 -37.395 5.895 1.00 122.82 576 LYS A C 1
ATOM 1559 O O . LYS A 1 214 ? 74.321 -37.479 5.181 1.00 122.81 576 LYS A O 1
ATOM 1565 N N . GLY A 1 215 ? 73.359 -37.084 7.191 1.00 122.73 577 GLY A N 1
ATOM 1566 C CA . GLY A 1 215 ? 74.601 -36.813 7.896 1.00 122.93 577 GLY A CA 1
ATOM 1567 C C . GLY A 1 215 ? 75.491 -35.771 7.250 1.00 123.51 577 GLY A C 1
ATOM 1568 O O . GLY A 1 215 ? 76.027 -34.881 7.927 1.00 123.59 577 GLY A O 1
ATOM 1569 N N . GLU A 1 216 ? 75.645 -35.879 5.933 1.00 123.79 578 GLU A N 1
ATOM 1570 C CA . GLU A 1 216 ? 76.482 -34.958 5.181 1.00 123.66 578 GLU A CA 1
ATOM 1571 C C . GLU A 1 216 ? 76.252 -33.512 5.554 1.00 123.52 578 GLU A C 1
ATOM 1572 O O . GLU A 1 216 ? 75.239 -33.160 6.167 1.00 123.13 578 GLU A O 1
ATOM 1578 N N . ILE A 1 217 ? 77.207 -32.665 5.179 1.00 122.93 579 ILE A N 1
ATOM 1579 C CA . ILE A 1 217 ? 77.107 -31.244 5.488 1.00 122.81 579 ILE A CA 1
ATOM 1580 C C . ILE A 1 217 ? 77.714 -30.343 4.391 1.00 122.84 579 ILE A C 1
ATOM 1581 O O . ILE A 1 217 ? 78.476 -30.791 3.520 1.00 123.12 579 ILE A O 1
ATOM 1586 N N . LEU A 1 218 ? 77.339 -29.067 4.424 1.00 122.69 580 LEU A N 1
ATOM 1587 C CA . LEU A 1 218 ? 77.813 -28.078 3.435 1.00 122.69 580 LEU A CA 1
ATOM 1588 C C . LEU A 1 218 ? 79.244 -27.566 3.656 1.00 123.01 580 LEU A C 1
ATOM 1589 O O . LEU A 1 218 ? 80.148 -27.861 2.869 1.00 122.71 580 LEU A O 1
ATOM 1594 N N . GLY A 1 219 ? 79.443 -26.779 4.710 1.00 123.55 581 GLY A N 1
ATOM 1595 C CA . GLY A 1 219 ? 80.774 -26.262 4.976 1.00 124.55 581 GLY A CA 1
ATOM 1596 C C . GLY A 1 219 ? 80.855 -25.295 6.145 1.00 125.21 581 GLY A C 1
ATOM 1597 O O . GLY A 1 219 ? 80.240 -25.522 7.185 1.00 124.94 581 GLY A O 1
ATOM 1598 N N . VAL A 1 220 ? 81.618 -24.216 5.983 1.00 126.10 582 VAL A N 1
ATOM 1599 C CA . VAL A 1 220 ? 81.767 -23.219 7.043 1.00 126.87 582 VAL A CA 1
ATOM 1600 C C . VAL A 1 220 ? 82.070 -21.836 6.466 1.00 127.29 582 VAL A C 1
ATOM 1601 O O . VAL A 1 220 ? 82.796 -21.711 5.478 1.00 127.04 582 VAL A O 1
ATOM 1605 N N . VAL A 1 221 ? 81.510 -20.802 7.092 1.00 127.84 583 VAL A N 1
ATOM 1606 C CA . VAL A 1 221 ? 81.706 -19.425 6.643 1.00 128.42 583 VAL A CA 1
ATOM 1607 C C . VAL A 1 221 ? 81.767 -18.454 7.828 1.00 128.61 583 VAL A C 1
ATOM 1608 O O . VAL A 1 221 ? 81.332 -18.784 8.934 1.00 128.33 583 VAL A O 1
ATOM 1612 N N . VAL A 1 222 ? 82.303 -17.258 7.586 1.00 128.52 584 VAL A N 1
ATOM 1613 C CA . VAL A 1 222 ? 82.427 -16.236 8.625 1.00 128.31 584 VAL A CA 1
ATOM 1614 C C . VAL A 1 222 ? 81.108 -15.486 8.801 1.00 128.29 584 VAL A C 1
ATOM 1615 O O . VAL A 1 222 ? 80.152 -15.719 8.061 1.00 128.60 584 VAL A O 1
ATOM 1619 N N . VAL A 1 223 ? 81.065 -14.580 9.774 1.00 128.16 585 VAL A N 1
ATOM 1620 C CA . VAL A 1 223 ? 79.859 -13.804 10.048 1.00 127.89 585 VAL A CA 1
ATOM 1621 C C . VAL A 1 223 ? 80.131 -12.316 10.264 1.00 127.54 585 VAL A C 1
ATOM 1622 O O . VAL A 1 223 ? 80.953 -11.720 9.566 1.00 127.64 585 VAL A O 1
ATOM 1626 N N . GLU A 1 224 ? 79.428 -11.728 11.232 1.00 126.96 586 GLU A N 1
ATOM 1627 C CA . GLU A 1 224 ? 79.566 -10.311 11.560 1.00 126.60 586 GLU A CA 1
ATOM 1628 C C . GLU A 1 224 ? 79.658 -9.470 10.292 1.00 126.50 586 GLU A C 1
ATOM 1629 O O . GLU A 1 224 ? 80.749 -9.136 9.831 1.00 126.40 586 GLU A O 1
ATOM 1631 N N . SER A 1 225 ? 78.501 -9.136 9.731 1.00 126.65 587 SER A N 1
ATOM 1632 C CA . SER A 1 225 ? 78.430 -8.341 8.510 1.00 126.86 587 SER A CA 1
ATOM 1633 C C . SER A 1 225 ? 79.407 -7.163 8.533 1.00 126.92 587 SER A C 1
ATOM 1634 O O . SER A 1 225 ? 79.044 -6.039 8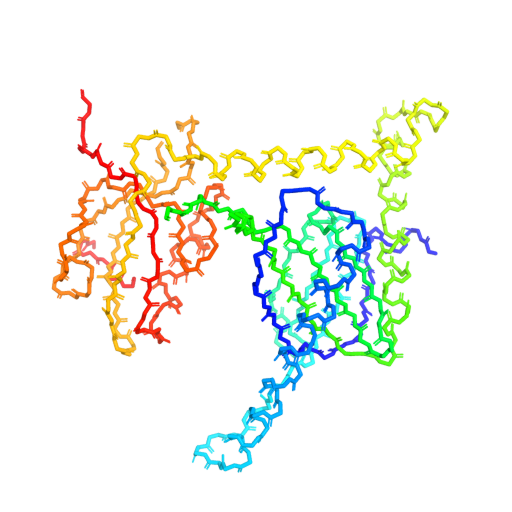.886 1.00 127.40 587 SER A O 1
ATOM 1637 N N . SER A 1 229 ? 79.790 -3.437 12.187 1.00 125.15 591 SER A N 1
ATOM 1638 C CA . SER A 1 229 ? 79.179 -2.669 11.108 1.00 125.62 591 SER A CA 1
ATOM 1639 C C . SER A 1 229 ? 77.665 -2.847 11.126 1.00 125.91 591 SER A C 1
ATOM 1640 O O . SER A 1 229 ? 77.137 -3.793 10.537 1.00 125.65 591 SER A O 1
ATOM 1642 N N . ILE A 1 230 ? 76.978 -1.930 11.804 1.00 126.69 592 ILE A N 1
ATOM 1643 C CA . ILE A 1 230 ? 75.521 -1.971 11.917 1.00 127.55 592 ILE A CA 1
ATOM 1644 C C . ILE A 1 230 ? 74.824 -2.163 10.567 1.00 128.61 592 ILE A C 1
ATOM 1645 O O . ILE A 1 230 ? 74.691 -1.231 9.768 1.00 128.72 592 ILE A O 1
ATOM 1650 N N . LEU A 1 231 ? 74.379 -3.395 10.336 1.00 129.49 593 LEU A N 1
ATOM 1651 C CA . LEU A 1 231 ? 73.698 -3.796 9.109 1.00 129.90 593 LEU A CA 1
ATOM 1652 C C . LEU A 1 231 ? 72.970 -5.108 9.421 1.00 130.29 593 LEU A C 1
ATOM 1653 O O . LEU A 1 231 ? 72.920 -5.529 10.578 1.00 130.30 593 LEU A O 1
ATOM 1658 N N . PRO A 1 232 ? 72.389 -5.769 8.404 1.00 130.12 594 PRO A N 1
ATOM 1659 C CA . PRO A 1 232 ? 71.702 -7.022 8.721 1.00 129.67 594 PRO A CA 1
ATOM 1660 C C . PRO A 1 232 ? 72.699 -8.054 9.233 1.00 129.91 594 PRO A C 1
ATOM 1661 O O . PRO A 1 232 ? 73.183 -8.888 8.466 1.00 130.19 594 PRO A O 1
ATOM 1665 N N . THR A 1 233 ? 73.013 -7.979 10.524 1.00 129.95 595 THR A N 1
ATOM 1666 C CA . THR A 1 233 ? 73.953 -8.906 11.146 1.00 130.10 595 THR A CA 1
ATOM 1667 C C . THR A 1 233 ? 73.570 -10.331 10.766 1.00 130.16 595 THR A C 1
ATOM 1668 O O . THR A 1 233 ? 72.792 -10.988 11.461 1.00 130.12 595 THR A O 1
ATOM 1670 N N . VAL A 1 234 ? 74.122 -10.798 9.652 1.00 130.20 596 VAL A N 1
ATOM 1671 C CA . VAL A 1 234 ? 73.835 -12.133 9.155 1.00 130.05 596 VAL A CA 1
ATOM 1672 C C . VAL A 1 234 ? 75.086 -13.003 9.176 1.00 129.91 596 VAL A C 1
ATOM 1673 O O . VAL A 1 234 ? 75.618 -13.325 10.238 1.00 129.15 596 VAL A O 1
ATOM 1675 N N . ILE A 1 235 ? 75.551 -13.378 7.991 1.00 130.17 597 ILE A N 1
ATOM 1676 C CA . ILE A 1 235 ? 76.735 -14.209 7.868 1.00 130.81 597 ILE A CA 1
ATOM 1677 C C . ILE A 1 235 ? 77.236 -14.162 6.432 1.00 131.68 597 ILE A C 1
ATOM 1678 O O . ILE A 1 235 ? 76.443 -14.177 5.491 1.00 131.53 597 ILE A O 1
ATOM 1680 N N . LEU A 1 236 ? 78.555 -14.095 6.275 1.00 133.02 598 LEU A N 1
ATOM 1681 C CA . LEU A 1 236 ? 79.180 -14.048 4.956 1.00 134.05 598 LEU A CA 1
ATOM 1682 C C . LEU A 1 236 ? 79.736 -15.419 4.590 1.00 134.90 598 LEU A C 1
ATOM 1683 O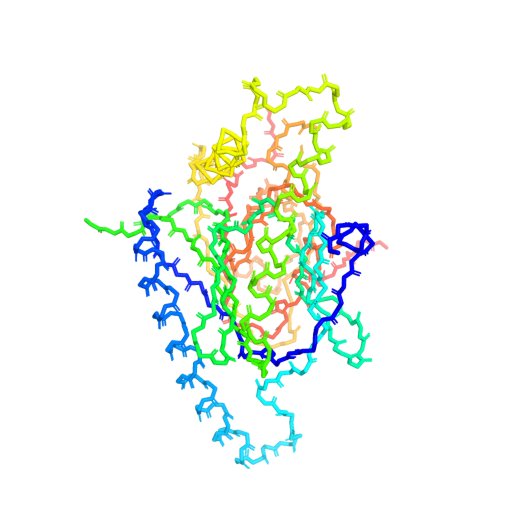 O . LEU A 1 236 ? 80.292 -16.115 5.440 1.00 134.57 598 LEU A O 1
ATOM 1688 N N . ALA A 1 237 ? 79.586 -15.803 3.324 1.00 135.82 599 ALA A N 1
ATOM 1689 C CA . ALA A 1 237 ? 80.083 -17.092 2.852 1.00 136.85 599 ALA A CA 1
ATOM 1690 C C . ALA A 1 237 ? 81.612 -17.101 2.871 1.00 137.70 599 ALA A C 1
ATOM 1691 O O . ALA A 1 237 ? 82.245 -16.080 2.604 1.00 137.80 599 ALA A O 1
ATOM 1693 N N . ASN A 1 238 ? 82.203 -18.253 3.185 1.00 138.97 600 ASN A N 1
ATOM 1694 C CA . ASN A 1 238 ? 83.658 -18.362 3.243 1.00 140.16 600 ASN A CA 1
ATOM 1695 C C . ASN A 1 238 ? 84.222 -19.771 3.021 1.00 141.20 600 ASN A C 1
ATOM 1696 O O . ASN A 1 238 ? 84.629 -20.439 3.974 1.00 141.26 600 ASN A O 1
ATOM 1698 N N . MET A 1 239 ? 84.240 -20.207 1.759 1.00 142.49 601 MET A N 1
ATOM 1699 C CA . MET A 1 239 ? 84.778 -21.512 1.349 1.00 143.70 601 MET A CA 1
ATOM 1700 C C . MET A 1 239 ? 83.907 -22.760 1.550 1.00 144.57 601 MET A C 1
ATOM 1701 O O . MET A 1 239 ? 82.707 -22.673 1.828 1.00 144.05 601 MET A O 1
ATOM 1703 N N . MET A 1 240 ? 84.548 -23.918 1.382 1.00 145.91 602 MET A N 1
ATOM 1704 C CA . MET A 1 240 ? 83.929 -25.238 1.522 1.00 147.02 602 MET A CA 1
ATOM 1705 C C . MET A 1 240 ? 83.108 -25.668 0.311 1.00 147.13 602 MET A C 1
ATOM 1706 O O . MET A 1 240 ? 81.970 -25.234 0.127 1.00 147.16 602 MET A O 1
ATOM 1711 N N . ASN A 1 241 ? 83.705 -26.530 -0.509 1.00 147.00 603 ASN A N 1
ATOM 1712 C CA . ASN A 1 241 ? 83.060 -27.043 -1.713 1.00 146.75 603 ASN A CA 1
ATOM 1713 C C . ASN A 1 241 ? 82.887 -28.557 -1.606 1.00 146.48 603 ASN A C 1
ATOM 1714 O O . ASN A 1 241 ? 82.745 -29.092 -0.507 1.00 146.64 603 ASN A O 1
ATOM 1716 N N . GLY A 1 242 ? 82.901 -29.240 -2.748 1.00 146.04 604 GLY A N 1
ATOM 1717 C CA . GLY A 1 242 ? 82.743 -30.684 -2.755 1.00 145.31 604 GLY A CA 1
ATOM 1718 C C . GLY A 1 242 ? 81.361 -31.123 -2.309 1.00 144.99 604 GLY A C 1
ATOM 1719 O O . GLY A 1 242 ? 80.589 -31.676 -3.095 1.00 144.53 604 GLY A O 1
ATOM 1720 N N . GLY A 1 243 ? 81.050 -30.877 -1.039 1.00 144.58 605 GLY A N 1
ATOM 1721 C CA . GLY A 1 243 ? 79.753 -31.244 -0.501 1.00 143.64 605 GLY A CA 1
ATOM 1722 C C . GLY A 1 243 ? 78.625 -30.472 -1.162 1.00 143.00 605 GLY A C 1
ATOM 1723 O O . GLY A 1 243 ? 78.813 -29.913 -2.241 1.00 143.10 605 GLY A O 1
ATOM 1724 N N . PRO A 1 244 ? 77.442 -30.409 -0.532 1.00 142.24 606 PRO A N 1
ATOM 1725 C CA . PRO A 1 244 ? 76.289 -29.693 -1.086 1.00 141.47 606 PRO A CA 1
ATOM 1726 C C . PRO A 1 244 ? 76.511 -28.193 -1.266 1.00 141.06 606 PRO A C 1
ATOM 1727 O O . PRO A 1 244 ? 75.947 -27.579 -2.173 1.00 140.76 606 PRO A O 1
ATOM 1731 N N . ALA A 1 245 ? 77.337 -27.614 -0.400 1.00 140.61 607 ALA A N 1
ATOM 1732 C CA . ALA A 1 245 ? 77.641 -26.187 -0.438 1.00 140.00 607 ALA A CA 1
ATOM 1733 C C . ALA A 1 245 ? 77.683 -25.609 -1.852 1.00 139.48 607 ALA A C 1
ATOM 1734 O O . ALA A 1 245 ? 76.691 -25.075 -2.344 1.00 138.98 607 ALA A O 1
ATOM 1736 N N . ALA A 1 246 ? 78.838 -25.718 -2.498 1.00 139.33 608 ALA A N 1
ATOM 1737 C CA . ALA A 1 246 ? 79.011 -25.195 -3.846 1.00 138.97 608 ALA A CA 1
ATOM 1738 C C . ALA A 1 246 ? 78.614 -26.206 -4.914 1.00 138.73 608 ALA A C 1
ATOM 1739 O O . ALA A 1 246 ? 78.631 -25.894 -6.105 1.00 138.83 608 ALA A O 1
ATOM 1741 N N . ARG A 1 247 ? 78.253 -27.413 -4.490 1.00 138.42 609 ARG A N 1
ATOM 1742 C CA . ARG A 1 247 ? 77.867 -28.462 -5.428 1.00 138.34 609 ARG A CA 1
ATOM 1743 C C . ARG A 1 247 ? 76.761 -28.023 -6.381 1.00 138.73 609 ARG A C 1
ATOM 1744 O O . ARG A 1 247 ? 76.508 -28.678 -7.391 1.00 138.83 609 ARG A O 1
ATOM 1752 N N . SER A 1 248 ? 76.110 -26.908 -6.068 1.00 139.34 610 SER A N 1
ATOM 1753 C CA . SER A 1 248 ? 75.029 -26.406 -6.909 1.00 139.75 610 SER A CA 1
ATOM 1754 C C . SER A 1 248 ? 75.299 -24.992 -7.396 1.00 139.94 610 SER A C 1
ATOM 1755 O O . SER A 1 248 ? 74.421 -24.358 -7.983 1.00 139.70 610 SER A O 1
ATOM 1758 N N . GLY A 1 249 ? 76.512 -24.503 -7.162 1.00 140.31 611 GLY A N 1
ATOM 1759 C CA . GLY A 1 249 ? 76.832 -23.150 -7.571 1.00 140.86 611 GLY A CA 1
ATOM 1760 C C . GLY A 1 249 ? 75.846 -22.222 -6.885 1.00 141.45 611 GLY A C 1
ATOM 1761 O O . GLY A 1 249 ? 75.578 -22.379 -5.692 1.00 141.88 611 GLY A O 1
ATOM 1762 N N . LYS A 1 250 ? 75.294 -21.269 -7.632 1.00 141.21 612 LYS A N 1
ATOM 1763 C CA . LYS A 1 250 ? 74.323 -20.313 -7.096 1.00 140.66 612 LYS A CA 1
ATOM 1764 C C . LYS A 1 250 ? 74.691 -19.725 -5.734 1.00 140.16 612 LYS A C 1
ATOM 1765 O O . LYS A 1 250 ? 73.856 -19.116 -5.065 1.00 140.22 612 LYS A O 1
ATOM 1771 N N . LEU A 1 251 ? 75.944 -19.917 -5.333 1.00 139.45 613 LEU A N 1
ATOM 1772 C CA . LEU A 1 251 ? 76.464 -19.396 -4.075 1.00 138.60 613 LEU A CA 1
ATOM 1773 C C . LEU A 1 251 ? 77.781 -18.691 -4.386 1.00 138.35 613 LEU A C 1
ATOM 1774 O O . LEU A 1 251 ? 78.402 -18.946 -5.419 1.00 138.18 613 LEU A O 1
ATOM 1779 N N . SER A 1 252 ? 78.204 -17.805 -3.493 1.00 138.06 614 SER A N 1
ATOM 1780 C CA . SER A 1 252 ? 79.444 -17.066 -3.691 1.00 137.68 614 SER A CA 1
ATOM 1781 C C . SER A 1 252 ? 80.102 -16.755 -2.353 1.00 137.60 614 SER A C 1
ATOM 1782 O O . SER A 1 252 ? 79.417 -16.431 -1.382 1.00 137.81 614 SER A O 1
ATOM 1785 N N . ILE A 1 253 ? 81.427 -16.859 -2.300 1.00 136.95 615 ILE A N 1
ATOM 1786 C CA . ILE A 1 253 ? 82.147 -16.557 -1.071 1.00 135.92 615 ILE A CA 1
ATOM 1787 C C . ILE A 1 253 ? 81.959 -15.067 -0.806 1.00 135.37 615 ILE A C 1
ATOM 1788 O O . ILE A 1 253 ? 82.553 -14.225 -1.482 1.00 135.49 615 ILE A O 1
ATOM 1793 N N . GLY A 1 254 ? 81.111 -14.751 0.168 1.00 134.35 616 GLY A N 1
ATOM 1794 C CA . GLY A 1 254 ? 80.842 -13.365 0.500 1.00 132.81 616 GLY A CA 1
ATOM 1795 C C . GLY A 1 254 ? 79.383 -13.011 0.278 1.00 132.04 616 GLY A C 1
ATOM 1796 O O . GLY A 1 254 ? 79.028 -11.836 0.168 1.00 131.85 616 GLY A O 1
ATOM 1797 N N . ASP A 1 255 ? 78.534 -14.032 0.206 1.00 131.00 617 ASP A N 1
ATOM 1798 C CA . ASP A 1 255 ? 77.101 -13.837 0.000 1.00 129.48 617 ASP A CA 1
ATOM 1799 C C . ASP A 1 255 ? 76.369 -13.917 1.342 1.00 128.33 617 ASP A C 1
ATOM 1800 O O . ASP A 1 255 ? 76.266 -14.989 1.941 1.00 128.31 617 ASP A O 1
ATOM 1802 N N . GLN A 1 256 ? 75.863 -12.776 1.805 1.00 126.73 618 GLN A N 1
ATOM 1803 C CA . GLN A 1 256 ? 75.161 -12.692 3.084 1.00 124.67 618 GLN A CA 1
ATOM 1804 C C . GLN A 1 256 ? 73.961 -13.620 3.179 1.00 123.36 618 GLN A C 1
ATOM 1805 O O . GLN A 1 256 ? 73.080 -13.603 2.319 1.00 123.06 618 GLN A O 1
ATOM 1807 N N . ILE A 1 257 ? 73.935 -14.423 4.240 1.00 121.72 619 ILE A N 1
ATOM 1808 C CA . ILE A 1 257 ? 72.847 -15.365 4.476 1.00 119.90 619 ILE A CA 1
ATOM 1809 C C . ILE A 1 257 ? 71.793 -14.730 5.376 1.00 118.38 619 ILE A C 1
ATOM 1810 O O . ILE A 1 257 ? 72.083 -14.338 6.504 1.00 117.50 619 ILE A O 1
ATOM 1815 N N . MET A 1 258 ? 70.568 -14.644 4.871 1.00 117.39 620 MET A N 1
ATOM 1816 C CA . MET A 1 258 ? 69.468 -14.054 5.621 1.00 115.93 620 MET A CA 1
ATOM 1817 C C . MET A 1 258 ? 68.722 -15.076 6.472 1.00 114.86 620 MET A C 1
ATOM 1818 O O . MET A 1 258 ? 68.625 -14.926 7.688 1.00 114.72 620 MET A O 1
ATOM 1823 N N . SER A 1 259 ? 68.200 -16.116 5.831 1.00 113.43 621 SER A N 1
ATOM 1824 C CA . SER A 1 259 ? 67.456 -17.141 6.545 1.00 112.38 621 SER A CA 1
ATOM 1825 C C . SER A 1 259 ? 67.915 -18.550 6.198 1.00 112.01 621 SER A C 1
ATOM 1826 O O . SER A 1 259 ? 68.684 -18.755 5.256 1.00 112.27 621 SER A O 1
ATOM 1829 N N . ILE A 1 260 ? 67.432 -19.515 6.977 1.00 110.86 622 ILE A N 1
ATOM 1830 C CA . ILE A 1 260 ? 67.751 -20.924 6.786 1.00 109.36 622 ILE A CA 1
ATOM 1831 C C . ILE A 1 260 ? 66.553 -21.781 7.185 1.00 109.78 622 ILE A C 1
ATOM 1832 O O . ILE A 1 260 ? 66.323 -22.037 8.367 1.00 109.86 622 ILE A O 1
ATOM 1837 N N . ASN A 1 261 ? 65.791 -22.209 6.185 1.00 110.40 623 ASN A N 1
ATOM 1838 C CA . ASN A 1 261 ? 64.613 -23.052 6.390 1.00 111.06 623 ASN A CA 1
ATOM 1839 C C . ASN A 1 261 ? 63.528 -22.450 7.279 1.00 110.65 623 ASN A C 1
ATOM 1840 O O . ASN A 1 261 ? 62.869 -23.168 8.032 1.00 110.62 623 ASN A O 1
ATOM 1845 N N . GLY A 1 262 ? 63.335 -21.138 7.194 1.00 109.98 624 GLY A N 1
ATOM 1846 C CA . GLY A 1 262 ? 62.301 -20.515 7.999 1.00 109.29 624 GLY A CA 1
ATOM 1847 C C . GLY A 1 262 ? 62.764 -19.459 8.980 1.00 108.51 624 GLY A C 1
ATOM 1848 O O . GLY A 1 262 ? 62.229 -18.352 9.000 1.00 108.52 624 GLY A O 1
ATOM 1849 N N . THR A 1 263 ? 63.755 -19.794 9.797 1.00 107.99 625 THR A N 1
ATOM 1850 C CA . THR A 1 263 ? 64.266 -18.855 10.786 1.00 108.08 625 THR A CA 1
ATOM 1851 C C . THR A 1 263 ? 65.262 -17.849 10.211 1.00 108.00 625 THR A C 1
ATOM 1852 O O . THR A 1 263 ? 66.268 -18.223 9.607 1.00 106.92 625 THR A O 1
ATOM 1856 N N . SER A 1 264 ? 64.962 -16.567 10.406 1.00 108.39 626 SER A N 1
ATOM 1857 C CA . SER A 1 264 ? 65.810 -15.479 9.934 1.00 109.14 626 SER A CA 1
ATOM 1858 C C . SER A 1 264 ? 67.128 -15.493 10.697 1.00 109.95 626 SER A C 1
ATOM 1859 O O . SER A 1 264 ? 67.229 -16.114 11.755 1.00 109.68 626 SER A O 1
ATOM 1862 N N . LEU A 1 265 ? 68.137 -14.812 10.162 1.00 111.07 627 LEU A N 1
ATOM 1863 C CA . LEU A 1 265 ? 69.441 -14.755 10.814 1.00 112.12 627 LEU A CA 1
ATOM 1864 C C . LEU A 1 265 ? 69.777 -13.339 11.271 1.00 113.29 627 LEU A C 1
ATOM 1865 O O . LEU A 1 265 ? 70.731 -13.128 12.022 1.00 113.39 627 LEU A O 1
ATOM 1870 N N . VAL A 1 266 ? 68.991 -12.368 10.819 1.00 114.70 628 VAL A N 1
ATOM 1871 C CA . VAL A 1 266 ? 69.224 -10.979 11.187 1.00 116.24 628 VAL A CA 1
ATOM 1872 C C . VAL A 1 266 ? 69.183 -10.791 12.695 1.00 117.06 628 VAL A C 1
ATOM 1873 O O . V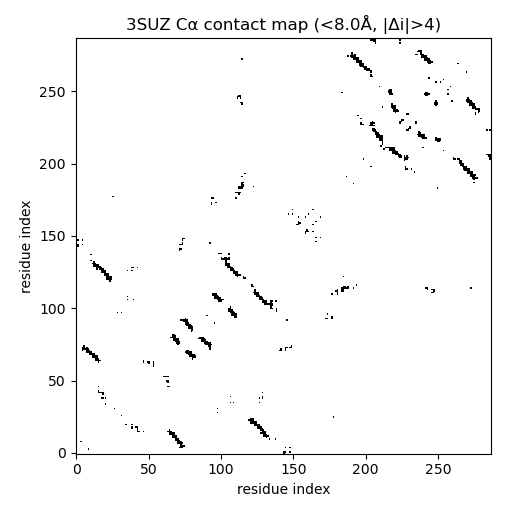AL A 1 266 ? 68.118 -10.835 13.308 1.00 116.95 628 VAL A O 1
ATOM 1877 N N . GLY A 1 267 ? 70.351 -10.577 13.288 1.00 118.31 629 GLY A N 1
ATOM 1878 C CA . GLY A 1 267 ? 70.421 -10.391 14.722 1.00 119.81 629 GLY A CA 1
ATOM 1879 C C . GLY A 1 267 ? 70.541 -11.711 15.453 1.00 120.86 629 GLY A C 1
ATOM 1880 O O . GLY A 1 267 ? 69.596 -12.159 16.100 1.00 120.88 629 GLY A O 1
ATOM 1881 N N . LEU A 1 268 ? 71.707 -12.338 15.340 1.00 122.14 630 LEU A N 1
ATOM 1882 C CA . LEU A 1 268 ? 71.973 -13.614 15.994 1.00 123.63 630 LEU A CA 1
ATOM 1883 C C . LEU A 1 268 ? 73.471 -13.830 16.155 1.00 124.94 630 LEU A C 1
ATOM 1884 O O . LEU A 1 268 ? 74.266 -13.363 15.337 1.00 124.72 630 LEU A O 1
ATOM 1889 N N . PRO A 1 269 ? 73.877 -14.542 17.219 1.00 126.46 631 PRO A N 1
ATOM 1890 C CA . PRO A 1 269 ? 75.295 -14.814 17.467 1.00 127.81 631 PRO A CA 1
ATOM 1891 C C . PRO A 1 269 ? 75.852 -15.815 16.458 1.00 129.40 631 PRO A C 1
ATOM 1892 O O . PRO A 1 269 ? 75.701 -15.642 15.249 1.00 129.38 631 PRO A O 1
ATOM 1896 N N . LEU A 1 270 ? 76.504 -16.857 16.962 1.00 131.63 632 LEU A N 1
ATOM 1897 C CA . LEU A 1 270 ? 77.078 -17.899 16.118 1.00 133.32 632 LEU A CA 1
ATOM 1898 C C . LEU A 1 270 ? 76.670 -19.263 16.651 1.00 134.88 632 LEU A C 1
ATOM 1899 O O . LEU A 1 270 ? 76.689 -20.258 15.926 1.00 135.09 632 LEU A O 1
ATOM 1904 N N . ALA A 1 271 ? 76.303 -19.298 17.929 1.00 136.64 633 ALA A N 1
ATOM 1905 C CA . ALA A 1 271 ? 75.875 -20.532 18.575 1.00 138.41 633 ALA A CA 1
ATOM 1906 C C . ALA A 1 271 ? 74.579 -21.005 17.926 1.00 139.22 633 ALA A C 1
ATOM 1907 O O . ALA A 1 271 ? 74.316 -22.207 17.830 1.00 139.16 633 ALA A O 1
ATOM 1909 N N . THR A 1 272 ? 73.775 -20.043 17.481 1.00 139.89 634 THR A N 1
ATOM 1910 C CA . THR A 1 272 ? 72.505 -20.341 16.835 1.00 140.18 634 THR A CA 1
ATOM 1911 C C . THR A 1 272 ? 72.692 -20.483 15.326 1.00 140.38 634 THR A C 1
ATOM 1912 O O . THR A 1 272 ? 72.291 -21.487 14.738 1.00 140.13 634 THR A O 1
ATOM 1916 N N . CYS A 1 273 ? 73.307 -19.482 14.704 1.00 140.82 635 CYS A N 1
ATOM 1917 C CA . CYS A 1 273 ? 73.541 -19.518 13.264 1.00 141.33 635 CYS A CA 1
ATOM 1918 C C . CYS A 1 273 ? 74.302 -20.778 12.865 1.00 141.97 635 CYS A C 1
ATOM 1919 O O . CYS A 1 273 ? 73.752 -21.664 12.209 1.00 141.96 635 CYS A O 1
ATOM 1922 N N . GLN A 1 274 ? 75.565 -20.859 13.268 1.00 142.58 636 GLN A N 1
ATOM 1923 C CA . GLN A 1 274 ? 76.390 -22.017 12.949 1.00 143.15 636 GLN A CA 1
ATOM 1924 C C . GLN A 1 274 ? 75.837 -23.294 13.577 1.00 143.34 636 GLN A C 1
ATOM 1925 O O . GLN A 1 274 ? 76.249 -24.398 13.225 1.00 143.38 636 GLN A O 1
ATOM 1931 N N . GLY A 1 275 ? 74.905 -23.138 14.511 1.00 143.76 637 GLY A N 1
ATOM 1932 C CA . GLY A 1 275 ? 74.306 -24.293 15.153 1.00 143.73 637 GLY A CA 1
ATOM 1933 C C . GLY A 1 275 ? 73.258 -24.900 14.242 1.00 143.82 637 GLY A C 1
ATOM 1934 O O . GLY A 1 275 ? 72.999 -26.104 14.285 1.00 143.57 637 GLY A O 1
ATOM 1935 N N . ILE A 1 276 ? 72.656 -24.054 13.410 1.00 144.01 638 ILE A N 1
ATOM 1936 C CA . ILE A 1 276 ? 71.631 -24.488 12.467 1.00 143.80 638 ILE A CA 1
ATOM 1937 C C . ILE A 1 276 ? 72.259 -25.313 11.350 1.00 143.61 638 ILE A C 1
ATOM 1938 O O . ILE A 1 276 ? 71.723 -26.352 10.962 1.00 143.71 638 ILE A O 1
ATOM 1943 N N . ILE A 1 277 ? 73.395 -24.848 10.834 1.00 143.03 639 ILE A N 1
ATOM 1944 C CA . ILE A 1 277 ? 74.093 -25.560 9.769 1.00 142.54 639 ILE A CA 1
ATOM 1945 C C . ILE A 1 277 ? 74.502 -26.939 10.284 1.00 142.16 639 ILE A C 1
ATOM 1946 O O . ILE A 1 277 ? 74.836 -27.838 9.508 1.00 142.58 639 ILE A O 1
ATOM 1951 N N . LYS A 1 278 ? 74.471 -27.088 11.605 1.00 141.36 640 LYS A N 1
ATOM 1952 C CA . LYS A 1 278 ? 74.822 -28.343 12.257 1.00 140.18 640 LYS A CA 1
ATOM 1953 C C . LYS A 1 278 ? 73.574 -29.204 12.443 1.00 139.09 640 LYS A C 1
ATOM 1954 O O . LYS A 1 278 ? 73.671 -30.411 12.669 1.00 139.78 640 LYS A O 1
ATOM 1956 N N . GLY A 1 279 ? 72.404 -28.577 12.350 1.00 137.17 641 GLY A N 1
ATOM 1957 C CA . GLY A 1 279 ? 71.157 -29.304 12.504 1.00 134.39 641 GLY A CA 1
ATOM 1958 C C . GLY A 1 279 ? 70.550 -29.697 11.169 1.00 132.87 641 GLY A C 1
ATOM 1959 O O . GLY A 1 279 ? 69.559 -30.426 11.126 1.00 132.59 641 GLY A O 1
ATOM 1960 N N . LEU A 1 280 ? 71.149 -29.217 10.080 1.00 131.35 642 LEU A N 1
ATOM 1961 C CA . LEU A 1 280 ? 70.671 -29.513 8.729 1.00 129.84 642 LEU A CA 1
ATOM 1962 C C . LEU A 1 280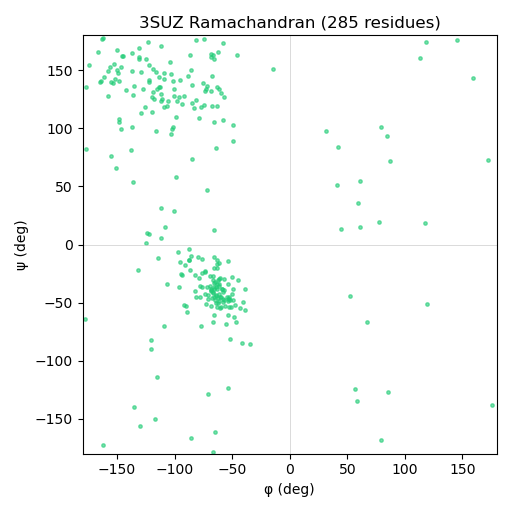 ? 71.115 -30.889 8.254 1.00 128.93 642 LEU A C 1
ATOM 1963 O O . LEU A 1 280 ? 70.654 -31.377 7.222 1.00 128.21 642 LEU A O 1
ATOM 1968 N N . LYS A 1 281 ? 72.017 -31.504 9.010 1.00 128.31 643 LYS A N 1
ATOM 1969 C CA . LYS A 1 281 ? 72.554 -32.817 8.674 1.00 127.55 643 LYS A CA 1
ATOM 1970 C C . LYS A 1 281 ? 71.522 -33.784 8.105 1.00 127.28 643 LYS A C 1
ATOM 1971 O O . LYS A 1 281 ? 71.702 -34.308 7.002 1.00 127.23 643 LYS A O 1
ATOM 1977 N N . ASN A 1 282 ? 70.445 -34.016 8.850 1.00 126.69 644 ASN A N 1
ATOM 1978 C CA . ASN A 1 282 ? 69.393 -34.927 8.406 1.00 125.90 644 ASN A CA 1
ATOM 1979 C C . ASN A 1 282 ? 68.223 -34.165 7.794 1.00 125.31 644 ASN A C 1
ATOM 1980 O O . ASN A 1 282 ? 67.089 -34.290 8.254 1.00 125.48 644 ASN A O 1
ATOM 1982 N N . GLN A 1 283 ? 68.503 -33.384 6.752 1.00 125.00 645 GLN A N 1
ATOM 1983 C CA . GLN A 1 283 ? 67.472 -32.593 6.084 1.00 124.45 645 GLN A CA 1
ATOM 1984 C C . GLN A 1 283 ? 67.101 -33.085 4.688 1.00 124.22 645 GLN A C 1
ATOM 1985 O O . GLN A 1 283 ? 65.997 -33.590 4.477 1.00 124.71 645 GLN A O 1
ATOM 1991 N N . THR A 1 284 ? 68.019 -32.917 3.739 1.00 123.48 646 THR A N 1
ATOM 1992 C CA . THR A 1 284 ? 67.802 -33.331 2.350 1.00 122.65 646 THR A CA 1
ATOM 1993 C C . THR A 1 284 ? 66.910 -32.354 1.574 1.00 122.15 646 THR A C 1
ATOM 1994 O O . THR A 1 284 ? 66.347 -32.707 0.538 1.00 122.48 646 THR A O 1
ATOM 1996 N N . GLN A 1 285 ? 66.791 -31.128 2.083 1.00 121.32 647 GLN A N 1
ATOM 1997 C CA . GLN A 1 285 ? 65.982 -30.076 1.457 1.00 119.79 647 GLN A CA 1
ATOM 1998 C C . GLN A 1 285 ? 66.131 -28.781 2.263 1.00 118.78 647 GLN A C 1
ATOM 1999 O O . GLN A 1 285 ? 65.286 -28.459 3.104 1.00 118.48 647 GLN A O 1
ATOM 2001 N N . VAL A 1 286 ? 67.207 -28.042 2.000 1.00 117.24 648 VAL A N 1
ATOM 2002 C CA . VAL A 1 286 ? 67.475 -26.800 2.719 1.00 115.58 648 VAL A CA 1
ATOM 2003 C C . VAL A 1 286 ? 67.096 -25.537 1.952 1.00 115.20 648 VAL A C 1
ATOM 2004 O O . VAL A 1 286 ? 67.507 -25.334 0.811 1.00 114.10 648 VAL A O 1
ATOM 2008 N N . LYS A 1 287 ? 66.310 -24.688 2.605 1.00 115.58 649 LYS A N 1
ATOM 2009 C CA . LYS A 1 287 ? 65.857 -23.426 2.028 1.00 116.16 649 LYS A CA 1
ATOM 2010 C C . LYS A 1 287 ? 66.816 -22.331 2.506 1.00 116.53 649 LYS A C 1
ATOM 2011 O O . LYS A 1 287 ? 67.266 -22.354 3.651 1.00 116.50 649 LYS A O 1
ATOM 2017 N N . LEU A 1 288 ? 67.133 -21.376 1.637 1.00 116.74 650 LEU A N 1
ATOM 2018 C CA . LEU A 1 288 ? 68.044 -20.300 2.014 1.00 117.25 650 LEU A CA 1
ATOM 2019 C C . LEU A 1 288 ? 67.754 -18.990 1.294 1.00 117.77 650 LEU A C 1
ATOM 2020 O O . LEU A 1 288 ? 67.303 -18.984 0.151 1.00 118.01 650 LEU A O 1
ATOM 2025 N N . ASN A 1 289 ? 68.012 -17.881 1.979 1.00 118.59 651 ASN A N 1
ATOM 2026 C CA . ASN A 1 289 ? 67.811 -16.553 1.410 1.00 119.71 651 ASN A CA 1
ATOM 2027 C C . ASN A 1 289 ? 69.154 -15.843 1.413 1.00 120.65 651 ASN A C 1
ATOM 2028 O O . ASN A 1 289 ? 69.713 -15.561 2.471 1.00 120.56 651 ASN A O 1
ATOM 2033 N N . ILE A 1 290 ? 69.673 -15.566 0.223 1.00 122.34 652 ILE A N 1
ATOM 2034 C CA . ILE A 1 290 ? 70.967 -14.910 0.090 1.00 123.99 652 ILE A CA 1
ATOM 2035 C C . ILE A 1 290 ? 70.862 -13.609 -0.693 1.00 125.21 652 ILE A C 1
ATOM 2036 O O . ILE A 1 290 ? 70.116 -13.522 -1.668 1.00 125.60 652 ILE A O 1
ATOM 2041 N N . VAL A 1 291 ? 71.617 -12.603 -0.263 1.00 126.75 653 VAL A N 1
ATOM 2042 C CA . VAL A 1 291 ? 71.616 -11.312 -0.940 1.00 128.52 653 VAL A CA 1
ATOM 2043 C C . VAL A 1 291 ? 72.749 -11.288 -1.966 1.00 129.77 653 VAL A C 1
ATOM 2044 O O . VAL A 1 291 ? 72.687 -10.567 -2.963 1.00 130.06 653 VAL A O 1
ATOM 2048 N N . SER A 1 292 ? 73.779 -12.090 -1.706 1.00 131.09 654 SER A N 1
ATOM 2049 C CA . SER A 1 292 ? 74.941 -12.208 -2.584 1.00 132.43 654 SER A CA 1
ATOM 2050 C C . SER A 1 292 ? 75.661 -10.892 -2.874 1.00 132.95 654 SER A C 1
ATOM 2051 O O . SER A 1 292 ? 76.097 -10.194 -1.957 1.00 133.36 654 SER A O 1
ATOM 2054 N N . CYS A 1 293 ? 75.790 -10.573 -4.160 1.00 133.47 655 CYS A N 1
ATOM 2055 C CA . CYS A 1 293 ? 76.469 -9.363 -4.623 1.00 134.02 655 CYS A CA 1
ATOM 2056 C C . CYS A 1 293 ? 77.761 -9.038 -3.858 1.00 133.25 655 CYS A C 1
ATOM 2057 O O . CYS A 1 293 ? 77.950 -7.916 -3.379 1.00 133.02 655 CYS A O 1
ATOM 2060 N N . PRO A 1 294 ? 78.665 -10.028 -3.728 1.00 132.29 656 PRO A N 1
ATOM 2061 C CA . PRO A 1 294 ? 79.946 -9.864 -3.029 1.00 130.79 656 PRO A CA 1
ATOM 2062 C C . PRO A 1 294 ? 80.964 -9.306 -4.032 1.00 129.33 656 PRO A C 1
ATOM 2063 O O . PRO A 1 294 ? 80.580 -8.834 -5.106 1.00 128.84 656 PRO A O 1
ATOM 2067 N N . PRO A 1 295 ? 82.269 -9.328 -3.696 1.00 127.92 657 PRO A N 1
ATOM 2068 C CA . PRO A 1 295 ? 82.917 -9.810 -2.472 1.00 126.49 657 PRO A CA 1
ATOM 2069 C C . PRO A 1 295 ? 83.787 -8.702 -1.864 1.00 125.33 657 PRO A C 1
ATOM 2070 O O . PRO A 1 295 ? 84.451 -8.904 -0.844 1.00 124.72 657 PRO A O 1
ATOM 2074 N N . VAL A 1 296 ? 83.779 -7.537 -2.512 1.00 123.87 658 VAL A N 1
ATOM 2075 C CA . VAL A 1 296 ? 84.558 -6.384 -2.069 1.00 122.53 658 VAL A CA 1
ATOM 2076 C C . VAL A 1 296 ? 84.056 -5.111 -2.752 1.00 121.66 658 VAL A C 1
ATOM 2077 O O . VAL A 1 296 ? 83.722 -5.126 -3.938 1.00 121.42 658 VAL A O 1
ATOM 2079 N N . THR A 1 297 ? 84.009 -4.011 -2.002 1.00 120.39 659 THR A N 1
ATOM 2080 C CA . THR A 1 297 ? 83.537 -2.736 -2.537 1.00 119.24 659 THR A CA 1
ATOM 2081 C C . THR A 1 297 ? 84.650 -1.953 -3.222 1.00 118.61 659 THR A C 1
ATOM 2082 O O . THR A 1 297 ? 84.407 -0.896 -3.805 1.00 118.18 659 THR A O 1
ATOM 2084 N N . GLU A 1 383 ? 93.916 -25.465 11.810 1.00 100.80 745 GLU A N 1
ATOM 2085 C CA . GLU A 1 383 ? 93.238 -24.434 11.034 1.00 100.92 745 GLU A CA 1
ATOM 2086 C C . GLU A 1 383 ? 92.904 -24.963 9.636 1.00 103.69 745 GLU A C 1
ATOM 2087 O O . GLU A 1 383 ? 93.302 -26.072 9.266 1.00 99.11 745 GLU A O 1
ATOM 2093 N N . THR A 1 384 ? 92.179 -24.146 8.873 1.00 102.16 746 THR A N 1
ATOM 2094 C CA . THR A 1 384 ? 91.777 -24.448 7.498 1.00 103.20 746 THR A CA 1
ATOM 2095 C C . THR A 1 384 ? 91.533 -25.917 7.132 1.00 102.70 746 THR A C 1
ATOM 2096 O O . THR A 1 384 ? 92.477 -26.665 6.849 1.00 100.20 746 THR A O 1
ATOM 2100 N N . PRO A 1 385 ? 90.258 -26.356 7.139 1.00 103.53 747 PRO A N 1
ATOM 2101 C CA . PRO A 1 385 ? 89.028 -25.618 7.457 1.00 104.45 747 PRO A CA 1
ATOM 2102 C C . PRO A 1 385 ? 88.199 -26.414 8.479 1.00 105.32 747 PRO A C 1
ATOM 2103 O O . PRO A 1 385 ? 88.743 -27.241 9.215 1.00 106.25 747 PRO A O 1
ATOM 2107 N N . LEU A 1 386 ? 86.891 -26.171 8.521 1.00 105.59 748 LEU A N 1
ATOM 2108 C CA . LEU A 1 386 ? 86.014 -26.893 9.448 1.00 103.87 748 LEU A CA 1
ATOM 2109 C C . LEU A 1 386 ? 84.627 -27.040 8.823 1.00 105.77 748 LEU A C 1
ATOM 2110 O O . LEU A 1 386 ? 83.874 -26.072 8.765 1.00 104.59 748 LEU A O 1
ATOM 2115 N N . TYR A 1 387 ? 84.293 -28.248 8.365 1.00 105.93 749 TYR A N 1
ATOM 2116 C CA . TYR A 1 387 ? 82.999 -28.509 7.726 1.00 106.30 749 TYR A CA 1
ATOM 2117 C C . TYR A 1 387 ? 81.772 -28.100 8.550 1.00 107.50 749 TYR A C 1
ATOM 2118 O O . TYR A 1 387 ? 81.650 -26.939 8.935 1.00 107.82 749 TYR A O 1
ATOM 2127 N N . ILE A 1 388 ? 80.859 -29.035 8.815 1.00 108.54 750 ILE A N 1
ATOM 2128 C CA . ILE A 1 388 ? 79.645 -28.701 9.574 1.00 109.09 750 ILE A CA 1
ATOM 2129 C C . ILE A 1 388 ? 79.039 -27.401 9.028 1.00 108.53 750 ILE A C 1
ATOM 2130 O O . ILE A 1 388 ? 78.253 -27.395 8.088 1.00 108.48 750 ILE A O 1
#

Secondary structure (DSSP, 8-state):
--HHHHH-EEEEEEEEEEEEEEE-SS--HHHHHHHHHHHHHHHHHHHHHHHHHHHS-SS----SSEEEEEEE-SSEEEEEETTT--EEEEEEGGGEEEEEE-SSEEEEEEEE----------EEEEEEEEE-TTHHHHHHHHHHHHHHHHHHHHHHHT--TTTS-HHHHHHHHHHHHHHHHHHHHT--SS--EEEEE---SS-------B----S---B------SSHHHHT----TT-EEEEETTEE-SS--STTHHHHTTT-TT-S-EEEEEEE--S--------

Radius of gyration: 20.98 Å; Cα contacts (8 Å, |Δi|>4): 540; chains: 1; bounding box: 54×59×50 Å